Protein AF-A0A7S4D7V1-F1 (afdb_monomer)

Foldseek 3Di:
DDDPVPDDPPDDDPVQDFAPPPPGRDHFQWDAPPDAHGRHHPVPHDPRIAGRRADFAQPPPGRDHFQKDAPPDQHGRHHPVPDDPRIDRNDAAAAPPPPHRAHFQKDAPVCLPPPPDGGHHPVPHDPRIARSVADFAQDPPGRHGFFKDAPPDQDGHHDPVPHDPRIAGNDAQFAQPPPGRDHFFKDAPPDPDGRHHPVRHDPRIDGPPDFDFAQPPPGRDGFQKDAPPDQDRHHDPVRDDPRIAGNDQFAPPPPGRHQFQKDAPPDAGGNHHPVPHDPRIDGRPFDFAQPPPGRHGFQWDDAPDPDGHHDPVRDDPRIDGHDD

pLDDT: mean 85.27, std 8.78, range [48.22, 95.38]

Mean predicted aligned error: 16.39 Å

Structure (mmCIF, N/CA/C/O backbone):
data_AF-A0A7S4D7V1-F1
#
_entry.id   AF-A0A7S4D7V1-F1
#
loop_
_atom_site.group_PDB
_atom_site.id
_atom_site.type_symbol
_atom_site.label_atom_id
_atom_site.label_alt_id
_atom_site.label_comp_id
_atom_site.label_asym_id
_atom_site.label_entity_id
_atom_site.label_seq_id
_atom_site.pdbx_PDB_ins_code
_atom_site.Cartn_x
_atom_site.Cartn_y
_atom_site.Cartn_z
_atom_site.occupancy
_atom_site.B_iso_or_equiv
_atom_site.auth_seq_id
_atom_site.auth_comp_id
_atom_site.auth_asym_id
_atom_site.auth_atom_id
_atom_site.pdbx_PDB_model_num
ATOM 1 N N . MET A 1 1 ? -3.122 34.817 -33.380 1.00 52.78 1 MET A N 1
ATOM 2 C CA . MET A 1 1 ? -2.771 33.437 -32.963 1.00 52.78 1 MET A CA 1
ATOM 3 C C . MET A 1 1 ? -1.475 33.545 -32.165 1.00 52.78 1 MET A C 1
ATOM 5 O O . MET A 1 1 ? -0.498 34.003 -32.735 1.00 52.78 1 MET A O 1
ATOM 9 N N . TYR A 1 2 ? -1.482 33.249 -30.862 1.00 53.72 2 TYR A N 1
ATOM 10 C CA . TYR A 1 2 ? -0.347 33.510 -29.957 1.00 53.72 2 TYR A CA 1
ATOM 11 C C . TYR A 1 2 ? 0.374 32.203 -29.583 1.00 53.72 2 TYR A C 1
ATOM 13 O O . TYR A 1 2 ? -0.259 31.147 -29.520 1.00 53.72 2 TYR A O 1
ATOM 21 N N . CYS A 1 3 ? 1.695 32.244 -29.376 1.00 55.41 3 CYS A N 1
ATOM 22 C CA .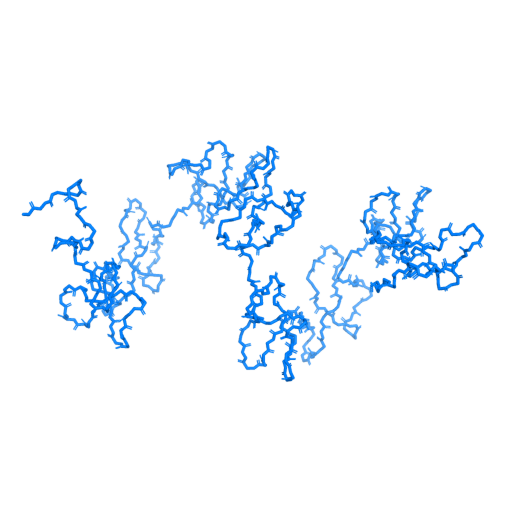 CYS A 1 3 ? 2.463 31.082 -28.914 1.00 55.41 3 CYS A CA 1
ATOM 23 C C . CYS A 1 3 ? 2.308 30.882 -27.393 1.00 55.41 3 CYS A C 1
ATOM 25 O O . CYS A 1 3 ? 1.811 31.763 -26.697 1.00 55.41 3 CYS A O 1
ATOM 27 N N . ALA A 1 4 ? 2.738 29.730 -26.864 1.00 58.81 4 ALA A N 1
ATOM 28 C CA . ALA A 1 4 ? 2.559 29.374 -25.448 1.00 58.81 4 ALA A CA 1
ATOM 29 C C . ALA A 1 4 ? 3.191 30.374 -24.455 1.00 58.81 4 ALA A C 1
ATOM 31 O O . ALA A 1 4 ? 2.727 30.472 -23.327 1.00 58.81 4 ALA A O 1
ATOM 32 N N . GLN A 1 5 ? 4.213 31.130 -24.874 1.00 62.22 5 GLN A N 1
ATOM 33 C CA . GLN A 1 5 ? 4.828 32.194 -24.068 1.00 62.22 5 GLN A CA 1
ATOM 34 C C . GLN A 1 5 ? 4.009 33.493 -24.021 1.00 62.22 5 GLN A C 1
ATOM 36 O O . GLN A 1 5 ? 4.213 34.297 -23.123 1.00 62.22 5 GLN A O 1
ATOM 41 N N . HIS A 1 6 ? 3.076 33.696 -24.953 1.00 69.81 6 HIS A N 1
ATOM 42 C CA . HIS A 1 6 ? 2.257 34.909 -25.059 1.00 69.81 6 HIS A CA 1
ATOM 43 C C . HIS A 1 6 ? 0.775 34.630 -24.739 1.00 69.81 6 HIS A C 1
ATOM 45 O O . HIS A 1 6 ? -0.118 35.308 -25.245 1.00 69.81 6 HIS A O 1
ATOM 51 N N . GLN A 1 7 ? 0.500 33.593 -23.941 1.00 55.78 7 GLN A N 1
ATOM 52 C CA . GLN A 1 7 ? -0.850 33.202 -23.532 1.00 55.78 7 GLN A CA 1
ATOM 53 C C . GLN A 1 7 ? -1.344 34.106 -22.388 1.00 55.78 7 GLN A C 1
ATOM 55 O O . GLN A 1 7 ? -0.750 34.115 -21.314 1.00 55.78 7 GLN A O 1
ATOM 60 N N . GLN A 1 8 ? -2.437 34.844 -22.608 1.00 68.12 8 GLN A N 1
ATOM 61 C CA . GLN A 1 8 ? -3.103 35.649 -21.572 1.00 68.12 8 GLN A CA 1
ATOM 62 C C . GLN A 1 8 ? -4.079 34.807 -20.732 1.00 68.12 8 GLN A C 1
ATOM 64 O O . GLN A 1 8 ? -4.515 33.728 -21.151 1.00 68.12 8 GLN A O 1
ATOM 69 N N . GLU A 1 9 ? -4.438 35.305 -19.546 1.00 52.38 9 GLU A N 1
ATOM 70 C CA . GLU A 1 9 ? -5.378 34.651 -18.630 1.00 52.38 9 GLU A CA 1
ATOM 71 C C . GLU A 1 9 ? -6.751 34.469 -19.309 1.00 52.38 9 GLU A C 1
ATOM 73 O O . GLU A 1 9 ? -7.320 35.404 -19.866 1.00 52.38 9 GLU A O 1
ATOM 78 N N . GLY A 1 10 ? -7.248 33.228 -19.355 1.00 60.81 10 GLY A N 1
ATOM 79 C CA . GLY A 1 10 ? -8.478 32.863 -20.074 1.00 60.81 10 GLY A CA 1
ATOM 80 C C . GLY A 1 10 ? -8.297 32.412 -21.533 1.00 60.81 10 GLY A C 1
ATOM 81 O O . GLY A 1 10 ? -9.230 31.852 -22.109 1.00 60.81 10 GLY A O 1
ATOM 82 N N . MET A 1 11 ? -7.110 32.555 -22.138 1.00 61.28 11 MET A N 1
ATOM 83 C CA . MET A 1 11 ? -6.854 32.020 -23.483 1.00 61.28 11 MET A CA 1
ATOM 84 C C . MET A 1 11 ? -6.691 30.493 -23.457 1.00 61.28 11 MET A C 1
ATOM 86 O O . MET A 1 11 ? -5.901 29.954 -22.683 1.00 61.28 11 MET A O 1
ATOM 90 N N . VAL A 1 12 ? -7.400 29.781 -24.340 1.00 57.12 12 VAL A N 1
ATOM 91 C CA . VAL A 1 12 ? -7.342 28.313 -24.468 1.00 57.12 12 VAL A CA 1
ATOM 92 C C . VAL A 1 12 ? -6.567 27.878 -25.710 1.00 57.12 12 VAL A C 1
ATOM 94 O O . VAL A 1 12 ? -6.645 28.487 -26.777 1.00 57.12 12 VAL A O 1
ATOM 97 N N . ASN A 1 13 ? -5.810 26.788 -25.589 1.00 59.12 13 ASN A N 1
ATOM 98 C CA . ASN A 1 13 ? -5.036 26.240 -26.698 1.00 59.12 13 ASN A CA 1
ATOM 99 C C . ASN A 1 13 ? -5.962 25.568 -27.728 1.00 59.12 13 ASN A C 1
ATOM 101 O O . ASN A 1 13 ? -6.281 24.391 -27.602 1.00 59.12 13 ASN A O 1
ATOM 105 N N 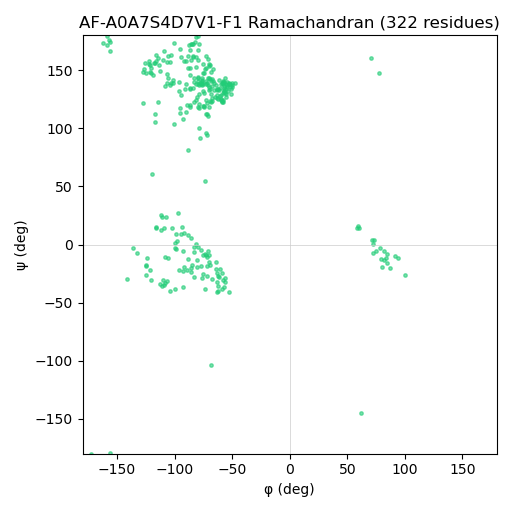. VAL A 1 14 ? -6.340 26.296 -28.782 1.00 56.81 14 VAL A N 1
ATOM 106 C CA . VAL A 1 14 ? -7.231 25.808 -29.856 1.00 56.81 14 VAL A CA 1
ATOM 107 C C . VAL A 1 14 ? -6.664 24.640 -30.680 1.00 56.81 14 VAL A C 1
ATOM 109 O O . VAL A 1 14 ? -7.414 23.967 -31.381 1.00 56.81 14 VAL A O 1
ATOM 112 N N . ARG A 1 15 ? -5.353 24.354 -30.596 1.00 62.59 15 ARG A N 1
ATOM 113 C CA . ARG A 1 15 ? -4.736 23.182 -31.250 1.00 62.59 15 ARG A CA 1
ATOM 114 C C . ARG A 1 15 ? -4.877 21.903 -30.419 1.00 62.59 15 ARG A C 1
ATOM 116 O O . ARG A 1 15 ? -4.899 20.812 -30.988 1.00 62.59 15 ARG A O 1
ATOM 123 N N . LYS A 1 16 ? -4.966 22.003 -29.087 1.00 67.75 16 LYS A N 1
ATOM 124 C CA . LYS A 1 16 ? -5.173 20.851 -28.196 1.00 67.75 16 LYS A CA 1
ATOM 125 C C . LYS A 1 16 ? -6.659 20.705 -27.882 1.00 67.75 16 LYS A C 1
ATOM 127 O O . LYS A 1 16 ? -7.237 21.522 -27.179 1.00 67.75 16 LYS A O 1
ATOM 132 N N . ARG A 1 17 ? -7.269 19.624 -28.371 1.00 74.00 17 ARG A N 1
ATOM 133 C CA . ARG A 1 17 ? -8.666 19.287 -28.056 1.00 74.00 17 ARG A CA 1
ATOM 134 C C . ARG A 1 17 ? -8.807 19.041 -26.552 1.00 74.00 17 ARG A C 1
ATOM 136 O O . ARG A 1 17 ? -8.007 18.307 -25.974 1.00 74.00 17 ARG A O 1
ATOM 143 N N . THR A 1 18 ? -9.826 19.624 -25.938 1.00 86.56 18 THR A N 1
ATOM 144 C CA . THR A 1 18 ? -10.175 19.436 -24.525 1.00 86.56 18 THR A CA 1
ATOM 145 C C . THR A 1 18 ? -11.477 18.652 -24.395 1.00 86.56 18 THR A C 1
ATOM 147 O O . THR A 1 18 ? -12.264 18.541 -25.336 1.00 86.56 18 THR A O 1
ATOM 150 N N . CYS A 1 19 ? -11.677 18.039 -23.231 1.00 89.81 19 CYS A N 1
ATOM 151 C CA . CYS A 1 19 ? -12.922 17.374 -22.873 1.00 89.81 19 CYS A CA 1
ATOM 152 C C . CYS A 1 19 ? -14.111 18.333 -23.006 1.00 89.81 19 CYS A C 1
ATOM 154 O O . CYS A 1 19 ? -14.066 19.447 -22.500 1.00 89.81 19 CYS A O 1
ATOM 156 N N . GLN A 1 20 ? -15.199 17.873 -23.630 1.00 89.94 20 GLN A N 1
ATOM 157 C CA . GLN A 1 20 ? -16.408 18.677 -23.854 1.00 89.94 20 GLN A CA 1
ATOM 158 C C . GLN A 1 20 ? -17.223 18.953 -22.582 1.00 89.94 20 GLN A C 1
ATOM 160 O O . GLN A 1 20 ? -18.196 19.698 -22.623 1.00 89.94 20 GLN A O 1
ATOM 165 N N . TYR A 1 21 ? -16.843 18.359 -21.449 1.00 88.75 21 TYR A N 1
ATOM 166 C CA . TYR A 1 21 ? -17.447 18.694 -20.163 1.00 88.75 21 TYR A CA 1
ATOM 167 C C . TYR A 1 21 ? -17.025 20.112 -19.729 1.00 88.75 21 TYR A C 1
ATOM 169 O O . TYR A 1 21 ? -15.824 20.403 -19.782 1.00 88.75 21 TYR A O 1
ATOM 177 N N . PRO A 1 22 ? -17.957 20.976 -19.277 1.00 87.12 22 PRO A N 1
ATOM 178 C CA . PRO A 1 22 ? -17.658 22.360 -18.909 1.00 87.12 22 PRO A CA 1
ATOM 179 C C . PRO A 1 22 ? -16.459 22.491 -17.961 1.00 87.12 22 PRO A C 1
ATOM 181 O O . PRO A 1 22 ? -16.317 21.725 -17.008 1.00 87.12 22 PRO A O 1
ATOM 184 N N . ALA A 1 23 ? -15.578 23.455 -18.251 1.00 85.50 23 ALA A N 1
ATOM 185 C CA . ALA A 1 23 ? -14.345 23.740 -17.505 1.00 85.50 23 ALA A CA 1
ATOM 186 C C . ALA A 1 23 ? -13.333 22.573 -17.394 1.00 85.50 23 ALA A C 1
ATOM 188 O O . ALA A 1 23 ? -12.384 22.637 -16.610 1.00 85.50 23 ALA A O 1
ATOM 189 N N . CYS A 1 24 ? -13.471 21.503 -18.186 1.00 86.81 24 CYS A N 1
ATOM 190 C CA . CYS A 1 24 ? -12.548 20.375 -18.138 1.00 86.81 24 CYS A CA 1
ATOM 191 C C . CYS A 1 24 ? -11.395 20.509 -19.147 1.00 86.81 24 CYS A C 1
ATOM 193 O O . CYS A 1 24 ? -11.558 20.272 -20.339 1.00 86.81 24 CYS A O 1
ATOM 195 N N . GLN A 1 25 ? -10.181 20.774 -18.659 1.00 87.44 25 GLN A N 1
ATOM 196 C CA . GLN A 1 25 ? -8.987 20.907 -19.514 1.00 87.44 25 GLN A CA 1
ATOM 197 C C . GLN A 1 25 ? -8.275 19.578 -19.839 1.00 87.44 25 GLN A C 1
ATOM 199 O O . GLN A 1 25 ? -7.203 19.567 -20.440 1.00 87.44 25 GLN A O 1
ATOM 204 N N . THR A 1 26 ? -8.840 18.435 -19.438 1.00 87.44 26 THR A N 1
ATOM 205 C CA . THR A 1 26 ? -8.225 17.124 -19.720 1.00 87.44 26 THR A CA 1
ATOM 206 C C . THR A 1 26 ? -8.393 16.717 -21.184 1.00 87.44 26 THR A C 1
ATOM 208 O O . THR A 1 26 ? -9.408 17.029 -21.805 1.00 87.44 26 THR A O 1
ATOM 211 N N . LEU A 1 27 ? -7.410 15.988 -21.726 1.00 88.50 27 LEU A N 1
ATOM 212 C CA . LEU A 1 27 ? -7.463 15.466 -23.092 1.00 88.50 27 LEU A CA 1
ATOM 213 C C . LEU A 1 27 ? -8.632 14.468 -23.235 1.00 88.50 27 LEU A C 1
ATOM 215 O O . LEU A 1 27 ? -8.725 13.529 -22.433 1.00 88.50 27 LEU A O 1
ATOM 219 N N . PRO A 1 28 ? -9.513 14.627 -24.236 1.00 90.19 28 PRO A N 1
ATOM 220 C CA . PRO A 1 28 ? -10.587 13.684 -24.474 1.00 90.19 28 PRO A CA 1
ATOM 221 C C . PRO A 1 28 ? -10.083 12.454 -25.230 1.00 90.19 28 PRO A C 1
ATOM 223 O O . PRO A 1 28 ? -9.495 12.559 -26.305 1.00 90.19 28 PRO A O 1
ATOM 226 N N . THR A 1 29 ? -10.363 11.275 -24.684 1.00 92.19 29 THR A N 1
ATOM 227 C CA . THR A 1 29 ? -10.002 9.980 -25.285 1.00 92.19 29 THR A CA 1
ATOM 228 C C . THR A 1 29 ? -11.204 9.062 -25.481 1.00 92.19 29 THR A C 1
ATOM 230 O O . THR A 1 29 ? -11.094 8.063 -26.184 1.00 92.19 29 THR A O 1
ATOM 233 N N . PHE A 1 30 ? -12.356 9.396 -24.895 1.00 91.62 30 PHE A N 1
ATOM 234 C CA . PHE A 1 30 ? -13.564 8.578 -24.920 1.00 91.62 30 PHE A CA 1
ATOM 235 C C . PHE A 1 30 ? -14.597 9.126 -25.897 1.00 91.62 30 PHE A C 1
ATOM 237 O O . PHE A 1 30 ? -14.840 10.337 -25.948 1.00 91.62 30 PHE A O 1
ATOM 244 N N . ASN A 1 31 ? -15.210 8.220 -26.654 1.00 92.88 31 ASN A N 1
ATOM 245 C CA . ASN A 1 31 ? -16.355 8.498 -27.511 1.00 92.88 31 ASN A CA 1
ATOM 246 C C . ASN A 1 31 ? -17.180 7.221 -27.764 1.00 92.88 31 ASN A C 1
ATOM 248 O O . ASN A 1 31 ? -16.785 6.140 -27.334 1.00 92.88 31 ASN A O 1
ATOM 252 N N . PHE A 1 32 ? -18.326 7.312 -28.435 1.00 89.56 32 PHE A N 1
ATOM 253 C CA . PHE A 1 32 ? -19.092 6.124 -28.822 1.00 89.56 32 PHE A CA 1
ATOM 254 C C . PHE A 1 32 ? -18.389 5.313 -29.919 1.00 89.56 32 PHE A C 1
ATOM 256 O O . PHE A 1 32 ? -17.578 5.831 -30.687 1.00 89.56 32 PHE A O 1
ATOM 263 N N . GLN A 1 33 ? -18.694 4.016 -29.984 1.00 84.31 33 GLN A N 1
ATOM 264 C CA . GLN A 1 33 ? -18.133 3.118 -30.991 1.00 84.31 33 GLN A CA 1
ATOM 265 C C . GLN A 1 33 ? -18.452 3.603 -32.413 1.00 84.31 33 GLN A C 1
ATOM 267 O O . GLN A 1 33 ? -19.555 4.066 -32.683 1.00 84.31 33 GLN A O 1
ATOM 272 N N . GLY A 1 34 ? -17.467 3.525 -33.312 1.00 80.19 34 GLY A N 1
ATOM 273 C CA . GLY A 1 34 ? -17.580 4.028 -34.687 1.00 80.19 34 GLY A CA 1
ATOM 274 C C . GLY A 1 34 ? -17.394 5.543 -34.823 1.00 80.19 34 GLY A C 1
ATOM 275 O O . GLY A 1 34 ? -17.174 6.027 -35.928 1.00 80.19 34 GLY A O 1
ATOM 276 N N . GLN A 1 35 ? -17.408 6.298 -33.721 1.00 82.06 35 GLN A N 1
ATOM 277 C CA . GLN A 1 35 ? -17.086 7.720 -33.754 1.00 82.06 35 GLN A CA 1
ATOM 278 C C . GLN A 1 35 ? -15.569 7.931 -33.705 1.00 82.06 35 GLN A C 1
ATOM 280 O O . GLN A 1 35 ? -14.854 7.191 -33.033 1.00 82.06 35 GLN A O 1
ATOM 285 N N . GLY A 1 36 ? -15.090 8.946 -34.431 1.00 80.19 36 GLY A N 1
ATOM 286 C CA . GLY A 1 36 ? -13.664 9.218 -34.620 1.00 80.19 36 GLY A CA 1
ATOM 287 C C . GLY A 1 36 ? -12.948 9.682 -33.348 1.00 80.19 36 GLY A C 1
ATOM 288 O O . GLY A 1 36 ? -12.594 8.894 -32.480 1.00 80.19 36 GLY A O 1
ATOM 289 N N . ALA A 1 37 ? -12.667 10.979 -33.239 1.00 85.00 37 ALA A N 1
ATOM 290 C CA . ALA A 1 37 ? -11.886 11.497 -32.117 1.00 85.00 37 ALA A CA 1
ATOM 291 C C . ALA A 1 37 ? -12.641 11.463 -30.777 1.00 85.00 37 ALA A C 1
ATOM 293 O O . ALA A 1 37 ? -13.869 11.562 -30.731 1.00 85.00 37 ALA A O 1
ATOM 294 N N . GLY A 1 38 ? -11.880 11.388 -29.680 1.00 89.12 38 GLY A N 1
ATOM 295 C CA . GLY A 1 38 ? -12.405 11.484 -28.320 1.00 89.12 38 GLY A CA 1
ATOM 296 C C . GLY A 1 38 ? -13.128 12.810 -28.076 1.00 89.12 38 GLY A C 1
ATOM 297 O O . GLY A 1 38 ? -12.642 13.869 -28.477 1.00 89.12 38 GLY A O 1
ATOM 298 N N . ARG A 1 39 ? -14.266 12.754 -27.375 1.00 91.38 39 ARG A N 1
ATOM 299 C CA . ARG A 1 39 ? -15.052 13.927 -26.942 1.00 91.38 39 ARG A CA 1
ATOM 300 C C . ARG A 1 39 ? -14.990 14.154 -25.433 1.00 91.38 39 ARG A C 1
ATOM 302 O O . ARG A 1 39 ? -15.013 15.296 -24.983 1.00 91.38 39 ARG A O 1
ATOM 309 N N . PHE A 1 40 ? -14.845 13.082 -24.655 1.00 91.44 40 PHE A N 1
ATOM 310 C CA . PHE A 1 40 ? -14.828 13.130 -23.193 1.00 91.44 40 PHE A CA 1
ATOM 311 C C . PHE A 1 40 ? -13.573 12.473 -22.614 1.00 91.44 40 PHE A C 1
ATOM 313 O O . PHE A 1 40 ? -12.932 11.634 -23.248 1.00 91.44 40 PHE A O 1
ATOM 320 N N . CYS A 1 41 ? -13.194 12.859 -21.399 1.00 92.38 41 CYS A N 1
ATOM 321 C CA . CYS A 1 41 ? -12.133 12.191 -20.649 1.00 92.38 41 CYS A CA 1
ATOM 322 C C . CYS A 1 41 ? -12.687 11.021 -19.822 1.00 92.38 41 CYS A C 1
ATOM 324 O O . CYS A 1 41 ? -13.897 10.868 -19.676 1.00 92.38 41 CYS A O 1
ATOM 326 N N . ALA A 1 42 ? -11.808 10.219 -19.216 1.00 90.75 42 ALA A N 1
ATOM 327 C CA . ALA A 1 42 ? -12.211 9.052 -18.424 1.00 90.75 42 ALA A CA 1
ATOM 328 C C . ALA A 1 42 ? -13.183 9.375 -17.272 1.00 90.75 42 ALA A C 1
ATOM 330 O O . ALA A 1 42 ? -14.017 8.538 -16.937 1.00 90.75 42 ALA A O 1
ATOM 331 N N . LYS A 1 43 ? -13.080 10.573 -16.673 1.00 92.31 43 LYS A N 1
ATOM 332 C CA . LYS A 1 43 ? -13.967 11.022 -15.585 1.00 92.31 43 LYS A CA 1
ATOM 333 C C . LYS A 1 43 ? -15.352 11.446 -16.072 1.00 92.31 43 LYS A C 1
ATOM 335 O O . LYS A 1 43 ? -16.306 11.334 -15.317 1.00 92.31 43 LYS A O 1
ATOM 340 N N . HIS A 1 44 ? -15.447 11.934 -17.306 1.00 93.88 44 HIS A N 1
ATOM 341 C CA . HIS A 1 44 ? -16.676 12.486 -17.882 1.00 93.88 44 HIS A CA 1
ATOM 342 C C . HIS A 1 44 ? -17.244 11.616 -19.007 1.00 93.88 44 HIS A C 1
ATOM 344 O O . HIS A 1 44 ? -18.102 12.067 -19.761 1.00 93.88 44 HIS A O 1
ATOM 350 N N . LYS A 1 45 ? -16.754 10.380 -19.160 1.00 91.19 45 LYS A N 1
ATOM 351 C CA . LYS A 1 45 ? -17.314 9.447 -20.134 1.00 91.19 45 LYS A CA 1
ATOM 352 C C . LYS A 1 45 ? -18.723 9.043 -19.698 1.00 91.19 45 LYS A C 1
ATOM 354 O O . LYS A 1 45 ? -18.964 8.786 -18.519 1.00 91.19 45 LYS A O 1
ATOM 359 N N . GLN A 1 46 ? -19.628 8.934 -20.657 1.00 91.25 46 GLN A N 1
ATOM 360 C CA . GLN A 1 46 ? -20.966 8.400 -20.426 1.00 91.25 46 GLN A CA 1
ATOM 361 C C . GLN A 1 46 ? -20.962 6.865 -20.532 1.00 91.25 46 GLN A C 1
ATOM 363 O O . GLN A 1 46 ? -20.050 6.290 -21.146 1.00 91.25 46 GLN A O 1
ATOM 368 N N . PRO A 1 47 ? -21.959 6.173 -19.949 1.00 90.38 47 PRO A N 1
ATOM 369 C CA . PRO A 1 47 ? -22.186 4.757 -20.223 1.00 90.38 47 PRO A CA 1
ATOM 370 C C . PRO A 1 47 ? -22.228 4.488 -21.735 1.00 90.38 47 PRO A C 1
ATOM 372 O O . PRO A 1 47 ? -22.787 5.270 -22.497 1.00 90.38 47 PRO A O 1
ATOM 375 N N . GLY A 1 48 ? -21.582 3.410 -22.182 1.00 87.12 48 GLY A N 1
ATOM 376 C CA . GLY A 1 48 ? -21.464 3.073 -23.608 1.00 87.12 48 GLY A CA 1
ATOM 377 C C . GLY A 1 48 ? -20.326 3.775 -24.364 1.00 87.12 48 GLY A C 1
ATOM 378 O O . GLY A 1 48 ? -19.983 3.346 -25.463 1.00 87.12 48 GLY A O 1
ATOM 379 N N . MET A 1 49 ? -19.673 4.793 -23.788 1.00 90.25 49 MET A N 1
ATOM 380 C CA . MET A 1 49 ? -18.475 5.380 -24.398 1.00 90.25 49 MET A CA 1
ATOM 381 C C . MET A 1 49 ? -17.234 4.506 -24.180 1.00 90.25 49 MET A C 1
ATOM 383 O O . MET A 1 49 ? -16.955 4.015 -23.078 1.00 90.25 49 MET A O 1
ATOM 387 N N . ILE A 1 50 ? -16.443 4.381 -25.239 1.00 87.62 50 ILE A N 1
ATOM 388 C CA . ILE A 1 50 ? -15.229 3.576 -25.330 1.00 87.62 50 ILE A CA 1
ATOM 389 C C . ILE A 1 50 ? -14.017 4.478 -25.551 1.00 87.62 50 ILE A C 1
ATOM 391 O O . ILE A 1 50 ? -14.142 5.600 -26.034 1.00 87.62 50 ILE A O 1
ATOM 395 N N . ASP A 1 51 ? -12.829 3.991 -25.207 1.00 88.75 51 ASP A N 1
ATOM 396 C CA . ASP A 1 51 ? -11.595 4.677 -25.583 1.00 88.75 51 ASP A CA 1
ATOM 397 C C . ASP A 1 51 ? -11.401 4.552 -27.104 1.00 88.75 51 ASP A C 1
ATOM 399 O O . ASP A 1 51 ? -11.343 3.443 -27.645 1.00 88.75 51 ASP A O 1
ATOM 403 N N . VAL A 1 52 ? -11.377 5.687 -27.799 1.00 88.38 52 VAL A N 1
ATOM 404 C CA . VAL A 1 52 ? -11.208 5.780 -29.260 1.00 88.38 52 VAL A CA 1
ATOM 405 C C . VAL A 1 52 ? -9.841 6.335 -29.652 1.00 88.38 52 VAL A C 1
ATOM 407 O O . VAL A 1 52 ? -9.472 6.273 -30.820 1.00 88.38 52 VAL A O 1
ATOM 410 N N . ALA A 1 53 ? -9.081 6.867 -28.691 1.00 85.75 53 ALA A N 1
ATOM 411 C CA . ALA A 1 53 ? -7.778 7.471 -28.946 1.00 85.75 53 ALA A CA 1
ATOM 412 C C . ALA A 1 53 ? -6.632 6.467 -28.779 1.00 85.75 53 ALA A C 1
ATOM 414 O O . ALA A 1 53 ? -5.641 6.523 -29.506 1.00 85.75 53 ALA A O 1
ATOM 415 N N . ASN A 1 54 ? -6.748 5.555 -27.813 1.00 85.81 54 ASN A N 1
ATOM 416 C CA . ASN A 1 54 ? -5.699 4.590 -27.520 1.00 85.81 54 ASN A CA 1
ATOM 417 C C . ASN A 1 54 ? -5.839 3.310 -28.353 1.00 85.81 54 ASN A C 1
ATOM 419 O O . ASN A 1 54 ? -6.938 2.890 -28.719 1.00 85.81 54 ASN A O 1
ATOM 423 N N . LYS A 1 55 ? -4.700 2.652 -28.614 1.00 86.69 55 LYS A N 1
ATOM 424 C CA . LYS A 1 55 ? -4.674 1.358 -29.306 1.00 86.69 55 LYS A CA 1
ATOM 425 C C . LYS A 1 55 ? -5.496 0.313 -28.553 1.00 86.69 55 LYS A C 1
ATOM 427 O O . LYS A 1 55 ? -5.443 0.227 -27.325 1.00 86.69 55 LYS A O 1
ATOM 432 N N . LYS A 1 56 ? -6.198 -0.509 -29.326 1.00 90.56 56 LYS A N 1
ATOM 433 C CA . LYS A 1 56 ? -7.016 -1.623 -28.848 1.00 90.56 56 LYS A CA 1
ATOM 434 C C . LYS A 1 56 ? -6.303 -2.940 -29.110 1.00 90.56 56 LYS A C 1
ATOM 436 O O . LYS A 1 56 ? -5.413 -3.016 -29.953 1.00 90.56 56 LYS A O 1
ATOM 441 N N . CYS A 1 57 ? -6.679 -3.950 -28.341 1.00 93.31 57 CYS A N 1
ATOM 442 C CA . CYS A 1 57 ? -6.278 -5.327 -28.567 1.00 93.31 57 CYS A CA 1
ATOM 443 C C . CYS A 1 57 ? -6.656 -5.764 -29.989 1.00 93.31 57 CYS A C 1
ATOM 445 O O . CYS A 1 57 ? -7.761 -5.486 -30.438 1.00 93.31 57 CYS A O 1
ATOM 447 N N . GLU A 1 58 ? -5.761 -6.490 -30.657 1.00 95.19 58 GLU A N 1
ATOM 448 C CA . GLU A 1 58 ? -5.967 -6.980 -32.030 1.00 95.19 58 GLU A CA 1
ATOM 449 C C . GLU A 1 58 ? -6.986 -8.131 -32.124 1.00 95.19 58 GLU A C 1
ATOM 451 O O . GLU A 1 58 ? -7.414 -8.493 -33.214 1.00 95.19 58 GLU A O 1
ATOM 456 N N . ALA A 1 59 ? -7.421 -8.689 -30.989 1.00 92.25 59 ALA A N 1
ATOM 457 C CA . ALA A 1 59 ? -8.480 -9.689 -30.967 1.00 92.25 59 ALA A CA 1
ATOM 458 C C . ALA A 1 59 ? -9.819 -9.067 -31.417 1.00 92.25 59 ALA A C 1
ATOM 460 O O . ALA A 1 59 ? -10.190 -8.005 -30.893 1.00 92.25 59 ALA A O 1
ATOM 461 N N . PRO A 1 60 ? -10.572 -9.723 -32.322 1.00 90.75 60 PRO A N 1
ATOM 462 C CA . PRO A 1 60 ? -11.836 -9.206 -32.836 1.00 90.75 60 PRO A CA 1
ATOM 463 C C . PRO A 1 60 ? -12.796 -8.771 -31.721 1.00 90.75 60 PRO A C 1
ATOM 465 O O . PRO A 1 60 ? -13.026 -9.495 -30.754 1.00 90.75 60 PRO A O 1
ATOM 468 N N . GLY A 1 61 ? -13.330 -7.551 -31.831 1.00 87.25 61 GLY A N 1
ATOM 469 C CA . GLY A 1 61 ? -14.282 -6.987 -30.865 1.00 87.25 61 GLY A CA 1
ATOM 470 C C . GLY A 1 61 ? -13.695 -6.588 -29.502 1.00 87.25 61 GLY A C 1
ATOM 471 O O . GLY A 1 61 ? -14.424 -6.088 -28.644 1.00 87.25 61 GLY A O 1
ATOM 472 N N . CYS A 1 62 ? -12.391 -6.754 -29.262 1.00 90.00 62 CYS A N 1
ATOM 473 C CA . CYS A 1 62 ? -11.800 -6.427 -27.969 1.00 90.00 62 CYS A CA 1
ATOM 474 C C . CYS A 1 62 ? -11.462 -4.935 -27.830 1.00 90.00 62 CYS A C 1
ATOM 476 O O . CYS A 1 62 ? -10.649 -4.380 -28.562 1.00 90.00 62 CYS A O 1
ATOM 478 N N . LEU A 1 63 ? -12.019 -4.290 -26.803 1.00 86.62 63 LEU A N 1
ATOM 479 C CA . LEU A 1 63 ? -11.793 -2.866 -26.514 1.00 86.62 63 LEU A CA 1
ATOM 480 C C . LEU A 1 63 ? -10.731 -2.606 -25.435 1.00 86.62 63 LEU A C 1
ATOM 482 O O . LEU A 1 63 ? -10.510 -1.462 -25.039 1.00 86.62 63 LEU A O 1
ATOM 486 N N . LYS A 1 64 ? -10.088 -3.659 -24.918 1.00 87.56 64 LYS A N 1
ATOM 487 C CA . LYS A 1 64 ? -9.049 -3.532 -23.889 1.00 87.56 64 LYS A CA 1
ATOM 488 C C . LYS A 1 64 ? -7.747 -3.028 -24.507 1.00 87.56 64 LYS A C 1
ATOM 490 O O . LYS A 1 64 ? -7.417 -3.386 -25.636 1.00 87.56 64 LYS A O 1
ATOM 495 N N . GLN A 1 65 ? -6.978 -2.257 -23.740 1.00 89.44 65 GLN A N 1
ATOM 496 C CA . GLN A 1 65 ? -5.632 -1.867 -24.154 1.00 89.44 65 GLN A CA 1
ATOM 497 C C . GLN A 1 65 ? -4.703 -3.091 -24.233 1.00 89.44 65 GLN A C 1
ATOM 499 O O . GLN A 1 65 ? -4.766 -3.969 -23.361 1.00 89.44 65 GLN A O 1
ATOM 504 N N . PRO A 1 66 ? -3.843 -3.161 -25.261 1.00 92.62 66 PRO A N 1
ATOM 505 C CA . PRO A 1 66 ? -2.900 -4.250 -25.409 1.00 92.62 66 PRO A CA 1
ATOM 506 C C . PRO A 1 66 ? -1.595 -3.989 -24.649 1.00 92.62 66 PRO A C 1
ATOM 508 O O . PRO A 1 66 ? -0.981 -2.926 -24.759 1.00 92.62 66 PRO A O 1
ATOM 511 N N . PHE A 1 67 ? -1.144 -5.007 -23.921 1.00 92.69 67 PHE A N 1
ATOM 512 C CA . PHE A 1 67 ? 0.114 -5.000 -23.163 1.00 92.69 67 PHE A CA 1
ATOM 513 C C . PHE A 1 67 ? 1.032 -6.166 -23.550 1.00 92.69 67 PHE A C 1
ATOM 515 O O . PHE A 1 67 ? 2.228 -6.106 -23.286 1.00 92.69 67 PHE A O 1
ATOM 522 N N . PHE A 1 68 ? 0.488 -7.202 -24.195 1.00 91.81 68 PHE A N 1
ATOM 523 C CA . PHE A 1 68 ? 1.189 -8.440 -24.512 1.00 91.81 68 PHE A CA 1
ATOM 524 C C . PHE A 1 68 ? 1.600 -8.500 -25.983 1.00 91.81 68 PHE A C 1
ATOM 526 O O . PHE A 1 68 ? 0.832 -8.103 -26.864 1.00 91.81 68 PHE A O 1
ATOM 533 N N . ASN A 1 69 ? 2.812 -8.987 -26.230 1.00 93.88 69 ASN A N 1
ATOM 534 C CA . ASN A 1 69 ? 3.349 -9.338 -27.543 1.00 93.88 69 ASN A CA 1
ATOM 535 C C . ASN A 1 69 ? 4.480 -10.375 -27.366 1.00 93.88 69 ASN A C 1
ATOM 537 O O . ASN A 1 69 ? 4.747 -10.792 -26.242 1.00 93.88 69 ASN A O 1
ATOM 541 N N . TYR A 1 70 ? 5.125 -10.826 -28.436 1.00 90.06 70 TYR A N 1
ATOM 542 C CA . TYR A 1 70 ? 6.279 -11.722 -28.352 1.00 90.06 70 TYR A CA 1
ATOM 543 C C . TYR A 1 70 ? 7.540 -11.009 -27.843 1.00 90.06 70 TYR A C 1
ATOM 545 O O . TYR A 1 70 ? 7.616 -9.781 -27.811 1.00 90.06 70 TYR A O 1
ATOM 553 N N . GLU A 1 71 ? 8.514 -11.788 -27.382 1.00 82.88 71 GLU A N 1
ATOM 554 C CA . GLU A 1 71 ? 9.789 -11.265 -26.889 1.00 82.88 71 GLU A CA 1
ATOM 555 C C . GLU A 1 71 ? 10.546 -10.504 -27.994 1.00 82.88 71 GLU A C 1
ATOM 557 O O . GLU A 1 71 ? 10.487 -10.873 -29.163 1.00 82.88 71 GLU A O 1
ATOM 562 N N . GLY A 1 72 ? 11.201 -9.393 -27.638 1.00 80.69 72 GLY A N 1
ATOM 563 C CA . GLY A 1 72 ? 11.845 -8.470 -28.588 1.00 80.69 72 GLY A CA 1
ATOM 564 C C . GLY A 1 72 ? 10.925 -7.376 -29.150 1.00 80.69 72 GLY A C 1
ATOM 565 O O . GLY A 1 72 ? 11.397 -6.316 -29.557 1.00 80.69 72 GLY A O 1
ATOM 566 N N . GLU A 1 73 ? 9.606 -7.560 -29.094 1.00 89.19 73 GLU A N 1
ATOM 567 C CA . GLU A 1 73 ? 8.648 -6.544 -29.525 1.00 89.19 73 GLU A CA 1
ATOM 568 C C . GLU A 1 73 ? 8.433 -5.460 -28.458 1.00 89.19 73 GLU A C 1
ATOM 570 O O . GLU A 1 73 ? 8.363 -5.732 -27.263 1.00 89.19 73 GLU A O 1
ATOM 575 N N . THR A 1 74 ? 8.246 -4.204 -28.876 1.00 84.06 74 THR A N 1
ATOM 576 C CA . THR A 1 74 ? 8.081 -3.057 -27.948 1.00 84.06 74 THR A CA 1
ATOM 577 C C . THR A 1 74 ? 6.643 -2.533 -27.856 1.00 84.06 74 THR A C 1
ATOM 579 O O . THR A 1 74 ? 6.295 -1.711 -26.996 1.00 84.06 74 THR A O 1
ATOM 582 N N . LYS A 1 75 ? 5.765 -2.983 -28.759 1.00 89.50 75 LYS A N 1
ATOM 583 C CA . LYS A 1 75 ? 4.365 -2.548 -28.849 1.00 89.50 75 LYS A CA 1
ATOM 584 C C . LYS A 1 75 ? 3.455 -3.724 -28.515 1.00 89.50 75 LYS A C 1
ATOM 586 O O . LYS A 1 75 ? 3.516 -4.748 -29.180 1.00 89.50 75 LYS A O 1
ATOM 591 N N . GLY A 1 76 ? 2.600 -3.569 -27.504 1.00 92.44 76 GLY A N 1
ATOM 592 C CA . GLY A 1 76 ? 1.584 -4.569 -27.179 1.00 92.44 76 GLY A CA 1
ATOM 593 C C . GLY A 1 76 ? 0.574 -4.713 -28.319 1.00 92.44 76 GLY A C 1
ATOM 594 O O . GLY A 1 76 ? 0.115 -3.699 -28.850 1.00 92.44 76 GLY A O 1
ATOM 595 N N . LYS A 1 77 ? 0.212 -5.957 -28.644 1.00 95.00 77 LYS A N 1
ATOM 596 C CA . LYS A 1 77 ? -0.824 -6.320 -29.627 1.00 95.00 77 LYS A CA 1
ATOM 597 C C . LYS A 1 77 ? -2.073 -6.906 -28.969 1.00 95.00 77 LYS A C 1
ATOM 599 O O . LYS A 1 77 ? -3.193 -6.603 -29.370 1.00 95.00 77 LYS A O 1
ATOM 604 N N . PHE A 1 78 ? -1.899 -7.654 -27.878 1.00 95.38 78 PHE A N 1
ATOM 605 C CA . PHE A 1 78 ? -2.990 -8.345 -27.190 1.00 95.38 78 PHE A CA 1
ATOM 606 C C . PHE A 1 78 ? -3.154 -7.902 -25.733 1.00 95.38 78 PHE A C 1
ATOM 608 O O . PHE A 1 78 ? -2.214 -7.450 -25.074 1.00 95.38 78 PHE A O 1
ATOM 615 N N . CYS A 1 79 ? -4.376 -7.997 -25.209 1.00 92.94 79 CYS A N 1
ATOM 616 C CA . CYS A 1 79 ? -4.643 -7.785 -23.786 1.00 92.94 79 CYS A CA 1
ATOM 617 C C . CYS A 1 79 ? -4.374 -9.067 -22.980 1.00 92.94 79 CYS A C 1
ATOM 619 O O . CYS A 1 79 ? -4.160 -10.135 -23.545 1.00 92.94 79 CYS A O 1
ATOM 621 N N . SER A 1 80 ? -4.433 -8.987 -21.648 1.00 89.88 80 SER A N 1
ATOM 622 C CA . SER A 1 80 ? -4.168 -10.130 -20.758 1.00 89.88 80 SER A CA 1
ATOM 623 C C . SER A 1 80 ? -5.044 -11.357 -21.014 1.00 89.88 80 SER A C 1
ATOM 625 O O . SER A 1 80 ? -4.605 -12.465 -20.731 1.00 89.88 80 SER A O 1
ATOM 627 N N . ASN A 1 81 ? -6.264 -11.158 -21.524 1.00 92.75 81 ASN A N 1
ATOM 628 C CA . ASN A 1 81 ? -7.220 -12.234 -21.796 1.00 92.75 81 ASN A CA 1
ATOM 629 C C . ASN A 1 81 ? -7.014 -12.878 -23.171 1.00 92.75 81 ASN A C 1
ATOM 631 O O . ASN A 1 81 ? -7.500 -13.976 -23.392 1.00 92.75 81 ASN A O 1
ATOM 635 N N . HIS A 1 82 ? -6.338 -12.185 -24.089 1.00 94.00 82 HIS A N 1
ATOM 636 C CA . HIS A 1 82 ? -6.131 -12.633 -25.469 1.00 94.00 82 HIS A CA 1
ATOM 637 C C . HIS A 1 82 ? -4.655 -12.875 -25.778 1.00 94.00 82 HIS A C 1
ATOM 639 O O . HIS A 1 82 ? -4.273 -12.965 -26.940 1.00 94.00 82 HIS A O 1
ATOM 645 N N . ARG A 1 83 ? -3.805 -12.939 -24.748 1.00 90.06 83 ARG A N 1
ATOM 646 C CA . ARG A 1 83 ? -2.432 -13.400 -24.926 1.00 90.06 83 ARG A CA 1
ATOM 647 C C . ARG A 1 83 ? -2.459 -14.908 -25.170 1.00 90.06 83 ARG A C 1
ATOM 649 O O . ARG A 1 83 ? -3.188 -15.620 -24.480 1.00 90.06 83 ARG A O 1
ATOM 656 N N . VAL A 1 84 ? -1.634 -15.377 -26.091 1.00 89.44 84 VAL A N 1
ATOM 657 C CA . VAL A 1 84 ? -1.388 -16.809 -26.302 1.00 89.44 84 VAL A CA 1
ATOM 658 C C . VAL A 1 84 ? -0.070 -17.224 -25.648 1.00 89.44 84 VAL A C 1
ATOM 660 O O . VAL A 1 84 ? 0.665 -16.385 -25.114 1.00 89.44 84 VAL A O 1
ATOM 663 N N . GLU A 1 85 ? 0.211 -18.524 -25.638 1.00 88.31 85 GLU A N 1
ATOM 664 C CA . GLU A 1 85 ? 1.481 -19.050 -25.145 1.00 88.31 85 GLU A CA 1
ATOM 665 C C . GLU A 1 85 ? 2.673 -18.412 -25.884 1.00 88.31 85 GLU A C 1
ATOM 667 O O . GLU A 1 85 ? 2.587 -18.048 -27.056 1.00 88.31 85 GLU A O 1
ATOM 672 N N . GLY A 1 86 ? 3.767 -18.177 -25.157 1.00 84.06 86 GLY A N 1
ATOM 673 C CA . GLY A 1 86 ? 4.939 -17.456 -25.665 1.00 84.06 86 GLY A CA 1
ATOM 674 C C . GLY A 1 86 ? 4.833 -15.924 -25.639 1.00 84.06 86 GLY A C 1
ATOM 675 O O . GLY A 1 86 ? 5.856 -15.250 -25.731 1.00 84.06 86 GLY A O 1
ATOM 676 N N . MET A 1 87 ? 3.646 -15.335 -25.439 1.00 88.81 87 MET A N 1
ATOM 677 C CA . MET A 1 87 ? 3.530 -13.876 -25.322 1.00 88.81 87 MET A CA 1
ATOM 678 C C . MET A 1 87 ? 3.932 -13.357 -23.936 1.00 88.81 87 MET A C 1
ATOM 680 O O . MET A 1 87 ? 3.522 -13.861 -22.884 1.00 88.81 87 MET A O 1
ATOM 684 N N . VAL A 1 88 ? 4.680 -12.259 -23.938 1.00 84.00 88 VAL A N 1
ATOM 685 C CA . VAL A 1 88 ? 5.146 -11.524 -22.766 1.00 84.00 88 VAL A CA 1
ATOM 686 C C . VAL A 1 88 ? 4.509 -10.137 -22.698 1.00 84.00 88 VAL A C 1
ATOM 688 O O . VAL A 1 88 ? 4.076 -9.559 -23.684 1.00 84.00 88 VAL A O 1
ATOM 691 N N . ASP A 1 89 ? 4.420 -9.600 -21.488 1.00 85.94 89 ASP A N 1
ATOM 692 C CA . ASP A 1 89 ? 4.071 -8.200 -21.254 1.00 85.94 89 ASP A CA 1
ATOM 693 C C . ASP A 1 89 ? 5.267 -7.337 -21.666 1.00 85.94 89 ASP A C 1
ATOM 695 O O . ASP A 1 89 ? 6.320 -7.427 -21.029 1.00 85.94 89 ASP A O 1
ATOM 699 N N . VAL A 1 90 ? 5.090 -6.556 -22.734 1.00 86.31 90 VAL A N 1
ATOM 700 C CA . VAL A 1 90 ? 6.120 -5.711 -23.365 1.00 86.31 90 VAL A CA 1
ATOM 701 C C . VAL A 1 90 ? 6.015 -4.242 -22.953 1.00 86.31 90 VAL A C 1
ATOM 703 O O . VAL A 1 90 ? 6.807 -3.403 -23.378 1.00 86.31 90 VAL A O 1
ATOM 706 N N . LYS A 1 91 ? 5.006 -3.895 -22.147 1.00 82.62 91 LYS A N 1
ATOM 707 C CA . LYS A 1 91 ? 4.754 -2.523 -21.691 1.00 82.62 91 LYS A CA 1
ATOM 708 C C . LYS A 1 91 ? 5.190 -2.313 -20.251 1.00 82.62 91 LYS A C 1
ATOM 710 O O . LYS A 1 91 ? 5.729 -1.255 -19.926 1.00 82.62 91 LYS A O 1
ATOM 715 N N . ASN A 1 92 ? 4.948 -3.294 -19.390 1.00 81.50 92 ASN A N 1
ATOM 716 C CA . ASN A 1 92 ? 5.352 -3.225 -17.996 1.00 81.50 92 ASN A CA 1
ATOM 717 C C . ASN A 1 92 ? 6.790 -3.716 -17.834 1.00 81.50 92 ASN A C 1
ATOM 719 O O . ASN A 1 92 ? 7.176 -4.761 -18.356 1.00 81.50 92 ASN A O 1
ATOM 723 N N . LYS A 1 93 ? 7.587 -2.967 -17.062 1.00 77.19 93 LYS A N 1
ATOM 724 C CA . LYS A 1 93 ? 8.962 -3.362 -16.739 1.00 77.19 93 LYS A CA 1
ATOM 725 C C . LYS A 1 93 ? 8.965 -4.708 -16.013 1.00 77.19 93 LYS A C 1
ATOM 727 O O . LYS A 1 93 ? 8.166 -4.923 -15.100 1.00 77.19 93 LYS A O 1
ATOM 732 N N . ARG A 1 94 ? 9.915 -5.569 -16.375 1.00 82.50 94 ARG A N 1
ATOM 733 C CA . ARG A 1 94 ? 10.181 -6.862 -15.730 1.00 82.50 94 ARG A CA 1
ATOM 734 C C . ARG A 1 94 ? 11.488 -6.825 -14.948 1.00 82.50 94 ARG A C 1
ATOM 736 O O . ARG A 1 94 ? 12.262 -5.876 -15.063 1.00 82.50 94 ARG A O 1
ATOM 743 N N . CYS A 1 95 ? 11.688 -7.836 -14.109 1.00 87.31 95 CYS A N 1
ATOM 744 C CA . CYS A 1 95 ? 12.953 -8.054 -13.420 1.00 87.31 95 CYS A CA 1
ATOM 745 C C . CYS A 1 95 ? 14.112 -8.118 -14.419 1.00 87.31 95 CYS A C 1
ATOM 747 O O . CYS A 1 95 ? 14.004 -8.785 -15.440 1.00 87.31 95 CYS A O 1
ATOM 749 N N . ALA A 1 96 ? 15.213 -7.442 -14.091 1.00 89.12 96 ALA A N 1
ATOM 750 C CA . ALA A 1 96 ? 16.423 -7.397 -14.909 1.00 89.12 96 ALA A CA 1
ATOM 751 C C . ALA A 1 96 ? 17.098 -8.767 -15.090 1.00 89.12 96 ALA A C 1
ATOM 753 O O . ALA A 1 96 ? 17.814 -8.981 -16.060 1.00 89.12 96 ALA A O 1
ATOM 754 N N . VAL A 1 97 ? 16.877 -9.694 -14.153 1.00 85.00 97 VAL A N 1
ATOM 755 C CA . VAL A 1 97 ? 17.371 -11.072 -14.261 1.00 85.00 97 VAL A CA 1
ATOM 756 C C . VAL A 1 97 ? 16.642 -11.793 -15.395 1.00 85.00 97 VAL A C 1
ATOM 758 O O . VAL A 1 97 ? 15.413 -11.895 -15.371 1.00 85.00 97 VAL A O 1
ATOM 761 N N . HIS A 1 98 ? 17.411 -12.309 -16.355 1.00 82.44 98 HIS A N 1
ATOM 762 C CA . HIS A 1 98 ? 16.908 -13.007 -17.536 1.00 82.44 98 HIS A CA 1
ATOM 763 C C . HIS A 1 98 ? 15.926 -14.132 -17.164 1.00 82.44 98 HIS A C 1
ATOM 765 O O . HIS A 1 98 ? 16.142 -14.879 -16.211 1.00 82.44 98 HIS A O 1
ATOM 771 N N . GLY A 1 99 ? 14.806 -14.219 -17.886 1.00 79.50 99 GLY A N 1
ATOM 772 C CA . GLY A 1 99 ? 13.740 -15.196 -17.630 1.00 79.50 99 GLY A CA 1
ATOM 773 C C . GLY A 1 99 ? 12.883 -14.941 -16.378 1.00 79.50 99 GLY A C 1
ATOM 774 O O . GLY A 1 99 ? 11.859 -15.602 -16.186 1.00 79.50 99 GLY A O 1
ATOM 775 N N . CYS A 1 100 ? 13.219 -13.963 -15.527 1.00 81.44 100 CYS A N 1
ATOM 776 C CA . CYS A 1 100 ? 12.445 -13.685 -14.322 1.00 81.44 100 CYS A CA 1
ATOM 777 C C . CYS A 1 100 ? 11.172 -12.879 -14.624 1.00 81.44 100 CYS A C 1
ATOM 779 O O . CYS A 1 100 ? 11.208 -11.728 -15.057 1.00 81.44 100 CYS A O 1
ATOM 781 N N . LYS A 1 101 ? 10.012 -13.450 -14.280 1.00 80.12 101 LYS A N 1
ATOM 782 C CA . LYS A 1 101 ? 8.688 -12.811 -14.436 1.00 80.12 101 LYS A CA 1
ATOM 783 C C . LYS A 1 101 ? 8.269 -11.957 -13.224 1.00 80.12 101 LYS A C 1
ATOM 785 O O . LYS A 1 101 ? 7.121 -11.530 -13.136 1.00 80.12 101 LYS A O 1
ATOM 790 N N . GLY A 1 102 ? 9.175 -11.738 -12.268 1.00 80.88 102 GLY A N 1
ATOM 791 C CA . GLY A 1 102 ? 8.906 -10.990 -11.040 1.00 80.88 102 GLY A CA 1
ATOM 792 C C . GLY A 1 102 ? 8.793 -9.479 -11.260 1.00 80.88 102 GLY A C 1
ATOM 793 O O . GLY A 1 102 ? 9.440 -8.911 -12.140 1.00 80.88 102 GLY A O 1
ATOM 794 N N . TRP A 1 103 ? 8.004 -8.814 -10.413 1.00 84.00 103 TRP A N 1
ATOM 795 C CA . TRP A 1 103 ? 7.809 -7.365 -10.474 1.00 84.00 103 TRP A CA 1
ATOM 796 C C . TRP A 1 103 ? 9.050 -6.601 -9.993 1.00 84.00 103 TRP A C 1
ATOM 798 O O . TRP A 1 103 ? 9.488 -6.812 -8.855 1.00 84.00 103 TRP A O 1
ATOM 808 N N . PRO A 1 104 ? 9.611 -5.695 -10.810 1.00 88.00 104 PRO A N 1
ATOM 809 C CA . PRO A 1 104 ? 10.914 -5.105 -10.547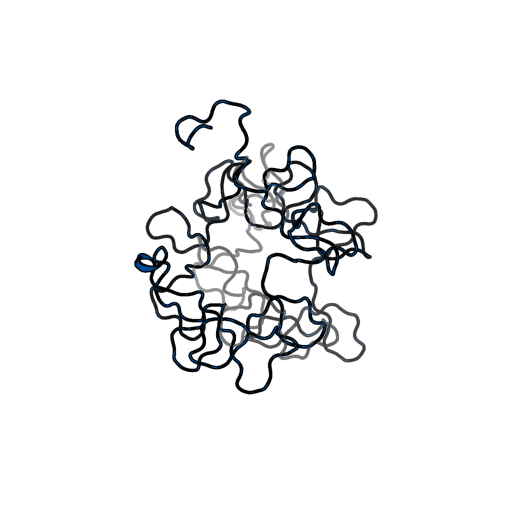 1.00 88.00 104 PRO A CA 1
ATOM 810 C C . PRO A 1 104 ? 10.818 -3.841 -9.684 1.00 88.00 104 PRO A C 1
ATOM 812 O O . PRO A 1 104 ? 10.813 -2.705 -10.167 1.00 88.00 104 PRO A O 1
ATOM 815 N N . HIS A 1 105 ? 10.708 -4.043 -8.375 1.00 89.06 105 HIS A N 1
ATOM 816 C CA . HIS A 1 105 ? 10.559 -2.955 -7.409 1.00 89.06 105 HIS A CA 1
ATOM 817 C C . HIS A 1 105 ? 11.877 -2.445 -6.830 1.00 89.06 105 HIS A C 1
ATOM 819 O O . HIS A 1 105 ? 11.890 -1.345 -6.276 1.00 89.06 105 HIS A O 1
ATOM 825 N N . TRP A 1 106 ? 12.946 -3.237 -6.913 1.00 89.69 106 TRP A N 1
ATOM 826 C CA . TRP A 1 106 ? 14.162 -3.029 -6.137 1.00 89.69 106 TRP A CA 1
ATOM 827 C C . TRP A 1 106 ? 15.310 -2.542 -7.009 1.00 89.69 106 TRP A C 1
ATOM 829 O O . TRP A 1 106 ? 15.499 -3.041 -8.118 1.00 89.69 106 TRP A O 1
ATOM 839 N N . ASN A 1 107 ? 16.047 -1.557 -6.507 1.00 91.06 107 ASN A N 1
ATOM 840 C CA . ASN A 1 107 ? 17.291 -1.072 -7.096 1.00 91.06 107 ASN A CA 1
ATOM 841 C C . ASN A 1 107 ? 18.115 -0.339 -6.029 1.00 91.06 107 ASN A C 1
ATOM 843 O O . ASN A 1 107 ? 17.619 -0.088 -4.927 1.00 91.06 107 ASN A O 1
ATOM 847 N N . TYR A 1 108 ? 19.349 0.023 -6.351 1.00 86.88 108 TYR A N 1
ATOM 848 C CA . TYR A 1 108 ? 20.172 0.852 -5.483 1.00 86.88 108 TYR A CA 1
ATOM 849 C C . TYR A 1 108 ? 19.648 2.302 -5.404 1.00 86.88 108 TYR A C 1
ATOM 851 O O . TYR A 1 108 ? 19.171 2.829 -6.418 1.00 86.88 108 TYR A O 1
ATOM 859 N N . PRO A 1 109 ? 19.719 2.962 -4.228 1.00 82.31 109 PRO A N 1
ATOM 860 C CA . PRO A 1 109 ? 19.161 4.300 -4.010 1.00 82.31 109 PRO A CA 1
ATOM 861 C C . PRO A 1 109 ? 19.619 5.358 -5.020 1.00 82.31 109 PRO A C 1
ATOM 863 O O . PRO A 1 109 ? 18.796 6.129 -5.515 1.00 82.31 109 PRO A O 1
ATOM 866 N N . GLN A 1 110 ? 20.902 5.355 -5.390 1.00 82.00 110 GLN A N 1
ATOM 867 C CA . GLN A 1 110 ? 21.490 6.298 -6.346 1.00 82.00 110 GLN A CA 1
ATOM 868 C C . GLN A 1 110 ? 20.918 6.166 -7.767 1.00 82.00 110 GLN A C 1
ATOM 870 O O . GLN A 1 110 ? 20.946 7.123 -8.533 1.00 82.00 110 GLN A O 1
ATOM 875 N N . LEU A 1 111 ? 20.330 5.013 -8.103 1.00 83.62 111 LEU A N 1
ATOM 876 C CA . LEU A 1 111 ? 19.699 4.744 -9.399 1.00 83.62 111 LEU A CA 1
ATOM 877 C C . LEU A 1 111 ? 18.168 4.901 -9.359 1.00 83.62 111 LEU A C 1
ATOM 879 O O . LEU A 1 111 ? 17.488 4.668 -10.357 1.00 83.62 111 LEU A O 1
ATOM 883 N N . ALA A 1 112 ? 17.581 5.283 -8.217 1.00 72.88 112 ALA A N 1
ATOM 884 C CA . ALA A 1 112 ? 16.126 5.321 -8.043 1.00 72.88 112 ALA A CA 1
ATOM 885 C C . ALA A 1 112 ? 15.417 6.324 -8.970 1.00 72.88 112 ALA A C 1
ATOM 887 O O . ALA A 1 112 ? 14.276 6.087 -9.377 1.00 72.88 112 ALA A O 1
ATOM 888 N N . LYS A 1 113 ? 16.088 7.439 -9.293 1.00 70.25 113 LYS A N 1
ATOM 889 C CA . LYS A 1 113 ? 15.552 8.524 -10.132 1.00 70.25 113 LYS A CA 1
ATOM 890 C C . LYS A 1 113 ? 15.807 8.325 -11.627 1.00 70.25 113 LYS A C 1
ATOM 892 O O . LYS A 1 113 ? 15.190 9.021 -12.427 1.00 70.25 113 LYS A O 1
ATOM 897 N N . ASP A 1 114 ? 16.663 7.378 -12.003 1.00 76.94 114 ASP A N 1
ATOM 898 C CA . ASP A 1 114 ? 16.961 7.089 -13.401 1.00 76.94 114 ASP A CA 1
ATOM 899 C C . ASP A 1 114 ? 15.828 6.239 -14.022 1.00 76.94 114 ASP A C 1
ATOM 901 O O . ASP A 1 114 ? 15.556 5.114 -13.577 1.00 76.94 114 ASP A O 1
ATOM 905 N N . PRO A 1 115 ? 15.113 6.756 -15.042 1.00 70.75 115 PRO A N 1
ATOM 906 C CA . PRO A 1 115 ? 14.044 6.023 -15.705 1.00 70.75 115 PRO A CA 1
ATOM 907 C C . PRO A 1 115 ? 14.555 4.857 -16.562 1.00 70.75 115 PRO A C 1
ATOM 909 O O . PRO A 1 115 ? 13.746 3.996 -16.913 1.00 70.75 115 PRO A O 1
ATOM 912 N N . THR A 1 116 ? 15.845 4.794 -16.885 1.00 75.12 116 THR A N 1
ATOM 913 C CA . THR A 1 116 ? 16.472 3.721 -17.671 1.00 75.12 116 THR A CA 1
ATOM 914 C C . THR A 1 116 ? 17.045 2.609 -16.798 1.00 75.12 116 THR A C 1
ATOM 916 O O . THR A 1 116 ? 17.099 1.462 -17.240 1.00 75.12 116 THR A O 1
ATOM 919 N N . ALA A 1 117 ? 17.352 2.908 -15.531 1.00 80.94 117 ALA A N 1
ATOM 920 C CA . ALA A 1 117 ? 17.933 1.947 -14.611 1.00 80.94 117 ALA A CA 1
ATOM 921 C C . ALA A 1 117 ? 17.080 0.675 -14.479 1.00 80.94 117 ALA A C 1
ATOM 923 O O . ALA A 1 117 ? 15.873 0.704 -14.179 1.00 80.94 117 ALA A O 1
ATOM 924 N N . LEU A 1 118 ? 17.752 -0.455 -14.698 1.00 82.88 118 LEU A N 1
ATOM 925 C CA . LEU A 1 118 ? 17.192 -1.785 -14.543 1.00 82.88 118 LEU A CA 1
ATOM 926 C C . LEU A 1 118 ? 16.888 -2.059 -13.069 1.00 82.88 118 LEU A C 1
ATOM 928 O O . LEU A 1 118 ? 17.602 -1.634 -12.166 1.00 82.88 118 LEU A O 1
ATOM 932 N N . ARG A 1 119 ? 15.783 -2.757 -12.826 1.00 90.75 119 ARG A N 1
ATOM 933 C CA . ARG A 1 119 ? 15.270 -3.042 -11.486 1.00 90.75 119 ARG A CA 1
ATOM 934 C C . ARG A 1 119 ? 15.059 -4.539 -11.343 1.00 90.75 119 ARG A C 1
ATOM 936 O O . ARG A 1 119 ? 14.732 -5.225 -12.310 1.00 90.75 119 ARG A O 1
ATOM 943 N N . VAL A 1 120 ? 15.183 -5.045 -10.128 1.00 91.06 120 VAL A N 1
ATOM 944 C CA . VAL A 1 120 ? 15.026 -6.469 -9.819 1.00 91.06 120 VAL A CA 1
ATOM 945 C C . VAL A 1 120 ? 13.811 -6.721 -8.931 1.00 91.06 120 VAL A C 1
ATOM 947 O O . VAL A 1 120 ? 13.257 -5.811 -8.303 1.00 91.06 120 VAL A O 1
ATOM 950 N N . CYS A 1 121 ? 13.333 -7.964 -8.921 1.00 90.38 121 CYS A N 1
ATOM 951 C CA . CYS A 1 121 ? 12.228 -8.380 -8.064 1.00 90.38 121 CYS A CA 1
ATOM 952 C C . CYS A 1 121 ? 12.690 -8.638 -6.622 1.00 90.38 121 CYS A C 1
ATOM 954 O O . CYS A 1 121 ? 13.880 -8.627 -6.327 1.00 90.38 121 CYS A O 1
ATOM 956 N N . SER A 1 122 ? 11.749 -8.872 -5.702 1.00 89.12 122 SER A N 1
ATOM 957 C CA . SER A 1 122 ? 12.072 -9.097 -4.283 1.00 89.12 122 SER A CA 1
ATOM 958 C C . SER A 1 122 ? 12.924 -10.336 -4.026 1.00 89.12 122 SER A C 1
ATOM 960 O O . SER A 1 122 ? 13.650 -10.351 -3.041 1.00 89.12 122 SER A O 1
ATOM 962 N N . MET A 1 123 ? 12.841 -11.354 -4.888 1.00 90.12 123 MET A N 1
ATOM 963 C CA . MET A 1 123 ? 13.669 -12.563 -4.781 1.00 90.12 123 MET A CA 1
ATOM 964 C C . MET A 1 123 ? 15.112 -12.331 -5.237 1.00 90.12 123 MET A C 1
ATOM 966 O O . MET A 1 123 ? 16.011 -13.014 -4.773 1.00 90.12 123 MET A O 1
ATOM 970 N N . HIS A 1 124 ? 15.332 -11.350 -6.113 1.00 88.44 124 HIS A N 1
ATOM 971 C CA . HIS A 1 124 ? 16.652 -10.968 -6.619 1.00 88.44 124 HIS A CA 1
ATOM 972 C C . HIS A 1 124 ? 17.182 -9.694 -5.947 1.00 88.44 124 HIS A C 1
ATOM 974 O O . HIS A 1 124 ? 18.126 -9.075 -6.431 1.00 88.44 124 HIS A O 1
ATOM 980 N N . LYS A 1 125 ? 16.559 -9.275 -4.839 1.00 89.75 125 LYS A N 1
ATOM 981 C CA . LYS A 1 125 ? 16.990 -8.124 -4.050 1.00 89.75 125 LYS A CA 1
ATOM 982 C C . LYS A 1 125 ? 18.325 -8.446 -3.370 1.00 89.75 125 LYS A C 1
ATOM 984 O O . LYS A 1 125 ? 18.391 -9.370 -2.566 1.00 89.75 125 LYS A O 1
ATOM 989 N N . GLN A 1 126 ? 19.346 -7.633 -3.623 1.00 87.38 126 GLN A N 1
ATOM 990 C CA . GLN A 1 126 ? 20.644 -7.714 -2.947 1.00 87.38 126 GLN A CA 1
ATOM 991 C C . GLN A 1 126 ? 20.724 -6.757 -1.738 1.00 87.38 126 GLN A C 1
ATOM 993 O O . GLN A 1 126 ? 19.920 -5.818 -1.639 1.00 87.38 126 GLN A O 1
ATOM 998 N N . PRO A 1 127 ? 21.670 -6.972 -0.799 1.00 87.38 127 PRO A N 1
ATOM 999 C CA . PRO A 1 127 ? 21.974 -6.004 0.253 1.00 87.38 127 PRO A CA 1
ATOM 1000 C C . PRO A 1 127 ? 22.235 -4.602 -0.320 1.00 87.38 127 PRO A C 1
ATOM 1002 O O . PRO A 1 127 ? 22.863 -4.456 -1.366 1.00 87.38 127 PRO A O 1
ATOM 1005 N N . GLY A 1 128 ? 21.703 -3.571 0.342 1.00 83.25 128 GLY A N 1
ATOM 1006 C CA . GLY A 1 128 ? 21.779 -2.177 -0.116 1.00 83.25 128 GLY A CA 1
ATOM 1007 C C . GLY A 1 128 ? 20.741 -1.770 -1.174 1.00 83.25 128 GLY A C 1
ATOM 1008 O O . GLY A 1 128 ? 20.647 -0.593 -1.509 1.00 83.25 128 GLY A O 1
ATOM 1009 N N . MET A 1 129 ? 19.926 -2.695 -1.698 1.00 86.69 129 MET A N 1
ATOM 1010 C CA . MET A 1 129 ? 18.815 -2.331 -2.585 1.00 86.69 129 MET A CA 1
ATOM 1011 C C . MET A 1 129 ? 17.567 -1.913 -1.798 1.00 86.69 129 MET A C 1
ATOM 1013 O O . MET A 1 129 ? 17.141 -2.581 -0.852 1.00 86.69 129 MET A O 1
ATOM 1017 N N . ILE A 1 130 ? 16.891 -0.874 -2.282 1.00 83.50 130 ILE A N 1
ATOM 1018 C CA . ILE A 1 130 ? 15.644 -0.343 -1.722 1.00 83.50 130 ILE A CA 1
ATOM 1019 C C . ILE A 1 130 ? 14.487 -0.486 -2.708 1.00 83.50 130 ILE A C 1
ATOM 1021 O O . ILE A 1 130 ? 14.682 -0.695 -3.905 1.00 83.50 130 ILE A O 1
ATOM 1025 N N . ASN A 1 131 ? 13.252 -0.366 -2.220 1.00 85.25 131 ASN A N 1
ATOM 1026 C CA . ASN A 1 131 ? 12.088 -0.335 -3.097 1.00 85.25 131 ASN A CA 1
ATOM 1027 C C . ASN A 1 131 ? 11.957 1.051 -3.745 1.00 85.25 131 ASN A C 1
ATOM 1029 O O . ASN A 1 131 ? 11.282 1.927 -3.209 1.00 85.25 131 ASN A O 1
ATOM 1033 N N . VAL A 1 132 ? 12.558 1.227 -4.921 1.00 83.12 132 VAL A N 1
ATOM 1034 C CA . VAL A 1 132 ? 12.594 2.503 -5.657 1.00 83.12 132 VAL A CA 1
ATOM 1035 C C . VAL A 1 132 ? 11.252 2.904 -6.274 1.00 83.12 132 VAL A C 1
ATOM 1037 O O . VAL A 1 132 ? 11.083 4.028 -6.732 1.00 83.12 132 VAL A O 1
ATOM 1040 N N . THR A 1 133 ? 10.262 2.004 -6.290 1.00 80.44 133 THR A N 1
ATOM 1041 C CA . THR A 1 133 ? 8.892 2.356 -6.716 1.00 80.44 133 THR A CA 1
ATOM 1042 C C . THR A 1 133 ? 8.089 3.054 -5.622 1.00 80.44 133 THR A C 1
ATOM 1044 O O . THR A 1 133 ? 7.008 3.583 -5.887 1.00 80.44 133 THR A O 1
ATOM 1047 N N . LYS A 1 134 ? 8.574 3.030 -4.377 1.00 82.38 134 LYS A N 1
ATOM 1048 C CA . LYS A 1 134 ? 7.971 3.747 -3.258 1.00 82.38 134 LYS A CA 1
ATOM 1049 C C . LYS A 1 134 ? 8.843 4.947 -2.919 1.00 82.38 134 LYS A C 1
ATOM 1051 O O . LYS A 1 134 ? 10.061 4.847 -2.888 1.00 82.38 134 LYS A O 1
ATOM 1056 N N . VAL A 1 135 ? 8.192 6.071 -2.631 1.00 81.81 135 VAL A N 1
ATOM 1057 C CA . VAL A 1 135 ? 8.879 7.252 -2.103 1.00 81.81 135 VAL A CA 1
ATOM 1058 C C . VAL A 1 135 ? 9.480 6.878 -0.747 1.00 81.81 135 VAL A C 1
ATOM 1060 O O . VAL A 1 135 ? 8.775 6.330 0.110 1.00 81.81 135 VAL A O 1
ATOM 1063 N N . VAL A 1 136 ? 10.779 7.112 -0.592 1.00 85.56 136 VAL A N 1
ATOM 1064 C CA . VAL A 1 136 ? 11.528 6.905 0.652 1.00 85.56 136 VAL A CA 1
ATOM 1065 C C . VAL A 1 136 ? 11.509 8.165 1.504 1.00 85.56 136 VAL A C 1
ATOM 1067 O O . VAL A 1 136 ? 11.224 9.250 1.005 1.00 85.56 136 VAL A O 1
ATOM 1070 N N . CYS A 1 137 ? 11.743 7.993 2.801 1.00 89.94 137 CYS A N 1
ATOM 1071 C CA . CYS A 1 137 ? 11.845 9.081 3.761 1.00 89.94 137 CYS A CA 1
ATOM 1072 C C . CYS A 1 137 ? 12.940 10.072 3.343 1.00 89.94 137 CYS A C 1
ATOM 1074 O O . CYS A 1 137 ? 14.019 9.655 2.947 1.00 89.94 137 CYS A O 1
ATOM 1076 N N . GLU A 1 138 ? 12.687 11.369 3.500 1.00 91.19 138 GLU A N 1
ATOM 1077 C CA . GLU A 1 138 ? 13.652 12.430 3.169 1.00 91.19 138 GLU A CA 1
ATOM 1078 C C . GLU A 1 138 ? 14.792 12.586 4.182 1.00 91.19 138 GLU A C 1
ATOM 1080 O O . GLU A 1 138 ? 15.742 13.319 3.927 1.00 91.19 138 GLU A O 1
ATOM 1085 N N . MET A 1 139 ? 14.717 11.903 5.327 1.00 89.12 139 MET A N 1
ATOM 1086 C CA . MET A 1 139 ? 15.823 11.910 6.278 1.00 89.12 139 MET A CA 1
ATOM 1087 C C . MET A 1 139 ? 17.026 11.175 5.680 1.00 89.12 139 MET A C 1
ATOM 1089 O O . MET A 1 139 ? 16.824 10.075 5.148 1.00 89.12 139 MET A O 1
ATOM 1093 N N . PRO A 1 140 ? 18.247 11.727 5.822 1.00 84.19 140 PRO A N 1
ATOM 1094 C CA . PRO A 1 140 ? 19.474 11.047 5.428 1.00 84.19 140 PRO A CA 1
ATOM 1095 C C . PRO A 1 140 ? 19.517 9.609 5.954 1.00 84.19 140 PRO A C 1
ATOM 1097 O O . PRO A 1 140 ? 19.059 9.329 7.066 1.00 84.19 140 PRO A O 1
ATOM 1100 N N . ASP A 1 141 ? 19.990 8.694 5.108 1.00 82.06 141 ASP A N 1
ATOM 1101 C CA . ASP A 1 141 ? 20.174 7.267 5.407 1.00 82.06 141 ASP A CA 1
ATOM 1102 C C . ASP A 1 141 ? 18.903 6.497 5.826 1.00 82.06 141 ASP A C 1
ATOM 1104 O O . ASP A 1 141 ? 18.963 5.379 6.343 1.00 82.06 141 ASP A O 1
ATOM 1108 N N . CYS A 1 142 ? 17.707 7.052 5.584 1.00 81.94 142 CYS A N 1
ATOM 1109 C CA . CYS A 1 142 ? 16.449 6.391 5.917 1.00 81.94 142 CYS A CA 1
ATOM 1110 C C . CYS A 1 142 ? 15.779 5.720 4.710 1.00 81.94 142 CYS A C 1
ATOM 1112 O O . CYS A 1 142 ? 15.054 6.338 3.935 1.00 81.94 142 CYS A O 1
ATOM 1114 N N . GLU A 1 143 ? 15.876 4.394 4.631 1.00 80.81 143 GLU A N 1
ATOM 1115 C CA . GLU A 1 143 ? 15.247 3.601 3.559 1.00 80.81 143 GLU A CA 1
ATOM 1116 C C . GLU A 1 143 ? 13.750 3.305 3.783 1.00 80.81 143 GLU A C 1
ATOM 1118 O O . GLU A 1 143 ? 13.097 2.608 2.997 1.00 80.81 143 GLU A O 1
ATOM 1123 N N . ARG A 1 144 ? 13.171 3.787 4.891 1.00 84.31 144 ARG A N 1
ATOM 1124 C CA . ARG A 1 144 ? 11.761 3.532 5.214 1.00 84.31 144 ARG A CA 1
ATOM 1125 C C . ARG A 1 144 ? 10.861 4.305 4.258 1.00 84.31 144 ARG A C 1
ATOM 1127 O O . ARG A 1 144 ? 11.118 5.456 3.925 1.00 84.31 144 ARG A O 1
ATOM 1134 N N . ARG A 1 145 ? 9.739 3.693 3.878 1.00 87.19 145 ARG A N 1
ATOM 1135 C CA . ARG A 1 145 ? 8.726 4.336 3.033 1.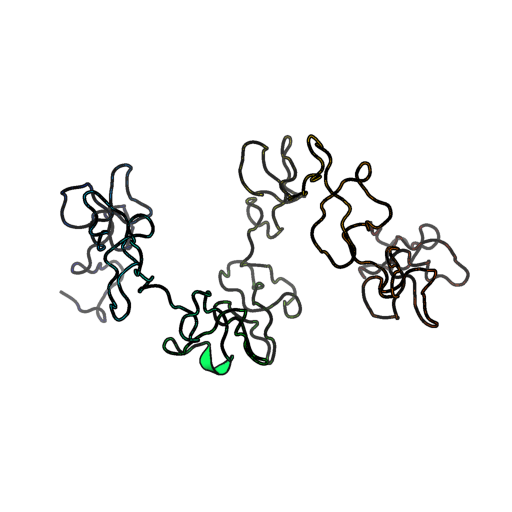00 87.19 145 ARG A CA 1
ATOM 1136 C C . ARG A 1 145 ? 8.231 5.642 3.664 1.00 87.19 145 ARG A C 1
ATOM 1138 O O . ARG A 1 145 ? 7.798 5.648 4.820 1.00 87.19 145 ARG A O 1
ATOM 1145 N N . ALA A 1 146 ? 8.214 6.704 2.868 1.00 91.69 146 ALA A N 1
ATOM 1146 C CA . ALA A 1 146 ? 7.595 7.964 3.225 1.00 91.69 146 ALA A CA 1
ATOM 1147 C C . ALA A 1 146 ? 6.069 7.862 3.125 1.00 91.69 146 ALA A C 1
ATOM 1149 O O . ALA A 1 146 ? 5.496 7.574 2.068 1.00 91.69 146 ALA A O 1
ATOM 1150 N N . LEU A 1 147 ? 5.410 8.074 4.257 1.00 93.12 147 LEU A N 1
ATOM 1151 C CA . LEU A 1 147 ? 3.955 8.024 4.407 1.00 93.12 147 LEU A CA 1
ATOM 1152 C C . LEU A 1 147 ? 3.406 9.321 4.999 1.00 93.12 147 LEU A C 1
ATOM 1154 O O . LEU A 1 147 ? 2.254 9.653 4.746 1.00 93.12 147 LEU A O 1
ATOM 1158 N N . TYR A 1 148 ? 4.224 10.039 5.767 1.00 94.12 148 TYR A N 1
ATOM 1159 C CA . TYR A 1 148 ? 3.813 11.167 6.582 1.00 94.12 148 TYR A CA 1
ATOM 1160 C C . TYR A 1 148 ? 4.160 12.493 5.920 1.00 94.12 148 TYR A C 1
ATOM 1162 O O . TYR A 1 148 ? 5.239 12.642 5.340 1.00 94.12 148 TYR A O 1
ATOM 1170 N N . ASN A 1 149 ? 3.226 13.434 6.010 1.00 94.88 149 ASN A N 1
ATOM 1171 C CA . ASN A 1 149 ? 3.397 14.835 5.642 1.00 94.88 149 ASN A CA 1
ATOM 1172 C C . ASN A 1 149 ? 2.334 15.689 6.363 1.00 94.88 149 ASN A C 1
ATOM 1174 O O . ASN A 1 149 ? 1.514 15.154 7.115 1.00 94.88 149 ASN A O 1
ATOM 1178 N N . PHE A 1 150 ? 2.342 17.003 6.163 1.00 93.56 150 PHE A N 1
ATOM 1179 C CA . PHE A 1 150 ? 1.311 17.894 6.686 1.00 93.56 150 PHE A CA 1
ATOM 1180 C C . PHE A 1 150 ? -0.030 17.730 5.960 1.00 93.56 150 PHE A C 1
ATOM 1182 O O . PHE A 1 150 ? -0.125 17.184 4.859 1.00 93.56 150 PHE A O 1
ATOM 1189 N N . VAL A 1 151 ? -1.099 18.170 6.622 1.00 88.31 151 VAL A N 1
ATOM 1190 C CA . VAL A 1 151 ? -2.463 18.105 6.091 1.00 88.31 151 VAL A CA 1
ATOM 1191 C C . VAL A 1 151 ? -2.564 18.906 4.789 1.00 88.31 151 VAL A C 1
ATOM 1193 O O . VAL A 1 151 ? -2.092 20.031 4.719 1.00 88.31 151 VAL A O 1
ATOM 1196 N N . GLY A 1 152 ? -3.209 18.325 3.774 1.00 85.56 152 GLY A N 1
ATOM 1197 C CA . GLY A 1 152 ? -3.358 18.924 2.440 1.00 85.56 152 GLY A CA 1
ATOM 1198 C C . GLY A 1 152 ? -2.362 18.373 1.421 1.00 85.56 152 GLY A C 1
ATOM 1199 O O . GLY A 1 152 ? -2.687 18.270 0.240 1.00 85.56 152 GLY A O 1
ATOM 1200 N N . GLU A 1 153 ? -1.209 17.894 1.885 1.00 89.88 153 GLU A N 1
ATOM 1201 C CA . GLU A 1 153 ? -0.196 17.307 1.020 1.00 89.88 153 GLU A CA 1
ATOM 1202 C C . GLU A 1 153 ? -0.578 15.901 0.549 1.00 89.88 153 GLU A C 1
ATOM 1204 O O . GLU A 1 153 ? -1.057 15.060 1.311 1.00 89.88 153 GLU A O 1
ATOM 1209 N N . VAL A 1 154 ? -0.325 15.615 -0.729 1.00 84.38 154 VAL A N 1
ATOM 1210 C CA . VAL A 1 154 ? -0.588 14.294 -1.331 1.00 84.38 154 VAL A CA 1
ATOM 1211 C C . VAL A 1 154 ? 0.653 13.403 -1.356 1.00 84.38 154 VAL A C 1
ATOM 1213 O O . VAL A 1 154 ? 0.552 12.175 -1.474 1.00 84.38 154 VAL A O 1
ATOM 1216 N N . ALA A 1 155 ? 1.845 13.997 -1.282 1.00 88.38 155 ALA A N 1
ATOM 1217 C CA . ALA A 1 155 ? 3.119 13.294 -1.246 1.00 88.38 155 ALA A CA 1
ATOM 1218 C C . ALA A 1 155 ? 3.522 13.008 0.204 1.00 88.38 155 ALA A C 1
ATOM 1220 O O . ALA A 1 155 ? 3.443 13.882 1.056 1.00 88.38 155 ALA A O 1
ATOM 1221 N N . GLY A 1 156 ? 3.960 11.780 0.483 1.00 92.00 156 GLY A N 1
ATOM 1222 C CA . GLY A 1 156 ? 4.568 11.454 1.770 1.00 92.00 156 GLY A CA 1
ATOM 1223 C C . GLY A 1 156 ? 6.037 11.838 1.696 1.00 92.00 156 GLY A C 1
ATOM 1224 O O . GLY A 1 156 ? 6.673 11.503 0.697 1.00 92.00 156 GLY A O 1
ATOM 1225 N N . ARG A 1 157 ? 6.551 12.497 2.734 1.00 93.81 157 ARG A N 1
ATOM 1226 C CA . ARG A 1 157 ? 7.950 12.948 2.825 1.00 93.81 157 ARG A CA 1
ATOM 1227 C C . ARG A 1 157 ? 8.732 12.183 3.883 1.00 93.81 157 ARG A C 1
ATOM 1229 O O . ARG A 1 157 ? 9.880 11.813 3.670 1.00 93.81 157 ARG A O 1
ATOM 1236 N N . TYR A 1 158 ? 8.076 11.827 4.986 1.00 94.44 158 TYR A N 1
ATOM 1237 C CA . TYR A 1 158 ? 8.727 11.183 6.123 1.00 94.44 158 TYR A CA 1
ATOM 1238 C C . TYR A 1 158 ? 8.115 9.826 6.465 1.00 94.44 158 TYR A C 1
ATOM 1240 O O . TYR A 1 158 ? 6.961 9.523 6.152 1.00 94.44 158 TYR A O 1
ATOM 1248 N N . CYS A 1 159 ? 8.894 8.961 7.104 1.00 92.94 159 CYS A N 1
ATOM 1249 C CA . CYS A 1 159 ? 8.391 7.718 7.683 1.00 92.94 159 CYS A CA 1
ATOM 1250 C C . CYS A 1 159 ? 7.850 7.952 9.106 1.00 92.94 159 CYS A C 1
ATOM 1252 O O . CYS A 1 159 ? 8.025 9.022 9.680 1.00 92.94 159 CYS A O 1
ATOM 1254 N N . ASN A 1 160 ? 7.216 6.943 9.718 1.00 91.12 160 ASN A N 1
ATOM 1255 C CA . ASN A 1 160 ? 6.606 7.105 11.048 1.00 91.12 160 ASN A CA 1
ATOM 1256 C C . ASN A 1 160 ? 7.611 7.471 12.160 1.00 91.12 160 ASN A C 1
ATOM 1258 O O . ASN A 1 160 ? 7.205 8.087 13.139 1.00 91.12 160 ASN A O 1
ATOM 1262 N N . SER A 1 161 ? 8.888 7.085 12.037 1.00 92.06 161 SER A N 1
ATOM 1263 C CA . SER A 1 161 ? 9.924 7.433 13.025 1.00 92.06 161 SER A CA 1
ATOM 1264 C C . SER A 1 161 ? 10.481 8.843 12.851 1.00 92.06 161 SER A C 1
ATOM 1266 O O . SER A 1 161 ? 11.076 9.361 13.782 1.00 92.06 161 SER A O 1
ATOM 1268 N N . HIS A 1 162 ? 10.309 9.439 11.671 1.00 93.50 162 HIS A N 1
ATOM 1269 C CA . HIS A 1 162 ? 10.841 10.758 11.316 1.00 93.50 162 HIS A CA 1
ATOM 1270 C C . HIS A 1 162 ? 9.733 11.775 11.046 1.00 93.50 162 HIS A C 1
ATOM 1272 O O . HIS A 1 162 ? 9.971 12.806 10.433 1.00 93.50 162 HIS A O 1
ATOM 1278 N N . LYS A 1 163 ? 8.498 11.468 11.448 1.00 93.06 163 LYS A N 1
ATOM 1279 C CA . LYS A 1 163 ? 7.399 12.419 11.334 1.00 93.06 163 LYS A CA 1
ATOM 1280 C C . LYS A 1 163 ? 7.527 13.473 12.430 1.00 93.06 163 LYS A C 1
ATOM 1282 O O . LYS A 1 163 ? 7.810 13.145 13.584 1.00 93.06 163 LYS A O 1
ATOM 1287 N N . GLU A 1 164 ? 7.226 14.709 12.084 1.00 92.06 164 GLU A N 1
ATOM 1288 C CA . GLU A 1 164 ? 7.164 15.809 13.035 1.00 92.06 164 GLU A CA 1
ATOM 1289 C C . GLU A 1 164 ? 5.782 15.905 13.687 1.00 92.06 164 GLU A C 1
ATOM 1291 O O . GLU A 1 164 ? 4.795 15.287 13.258 1.00 92.06 164 GLU A O 1
ATOM 1296 N N . LYS A 1 165 ? 5.695 16.702 14.754 1.00 91.56 165 LYS A N 1
ATOM 1297 C CA . LYS A 1 165 ? 4.418 17.011 15.396 1.00 91.56 165 LYS A CA 1
ATOM 1298 C C . LYS A 1 165 ? 3.503 17.701 14.378 1.00 91.56 165 LYS A C 1
ATOM 1300 O O . LYS A 1 165 ? 3.882 18.680 13.756 1.00 91.56 165 LYS A O 1
ATOM 1305 N N . GLY A 1 166 ? 2.286 17.183 14.227 1.00 88.69 166 GLY A N 1
ATOM 1306 C CA . GLY A 1 166 ? 1.307 17.694 13.259 1.00 88.69 166 GLY A CA 1
ATOM 1307 C C . GLY A 1 166 ? 1.305 16.971 11.909 1.00 88.69 166 GLY A C 1
ATOM 1308 O O . GLY A 1 166 ? 0.343 17.117 11.160 1.00 88.69 166 GLY A O 1
ATOM 1309 N N . MET A 1 167 ? 2.300 16.128 11.613 1.00 92.88 167 MET A N 1
ATOM 1310 C CA . MET A 1 167 ? 2.276 15.304 10.403 1.00 92.88 167 MET A CA 1
ATOM 1311 C C . MET A 1 167 ? 1.319 14.110 10.534 1.00 92.88 167 MET A C 1
ATOM 1313 O O . MET A 1 167 ? 1.240 13.436 11.568 1.00 92.88 167 MET A O 1
ATOM 1317 N N . VAL A 1 168 ? 0.630 13.802 9.437 1.00 90.38 168 VAL A N 1
ATOM 1318 C CA . VAL A 1 168 ? -0.356 12.721 9.301 1.00 90.38 168 VAL A CA 1
ATOM 1319 C C . VAL A 1 168 ? 0.050 11.762 8.184 1.00 90.38 168 VAL A C 1
ATOM 1321 O O . VAL A 1 168 ? 0.824 12.126 7.305 1.00 90.38 168 VAL A O 1
ATOM 1324 N N . ASP A 1 169 ? -0.454 10.526 8.204 1.00 91.25 169 ASP A N 1
ATOM 1325 C CA . ASP A 1 169 ? -0.271 9.602 7.076 1.00 91.25 169 ASP A CA 1
ATOM 1326 C C . ASP A 1 169 ? -1.142 10.063 5.895 1.00 91.25 169 ASP A C 1
ATOM 1328 O O . ASP A 1 169 ? -2.373 10.024 5.969 1.00 91.25 169 ASP A O 1
ATOM 1332 N N . VAL A 1 170 ? -0.500 10.511 4.815 1.00 90.25 170 VAL A N 1
ATOM 1333 C CA . VAL A 1 170 ? -1.155 11.044 3.607 1.00 90.25 170 VAL A CA 1
ATOM 1334 C C . VAL A 1 170 ? -1.262 10.015 2.478 1.00 90.25 170 VAL A C 1
ATOM 1336 O O . VAL A 1 170 ? -1.836 10.297 1.426 1.00 90.25 170 VAL A O 1
ATOM 1339 N N . LYS A 1 171 ? -0.698 8.814 2.663 1.00 89.75 171 LYS A N 1
ATOM 1340 C CA . LYS A 1 171 ? -0.657 7.759 1.636 1.00 89.75 171 LYS A CA 1
ATOM 1341 C C . LYS A 1 171 ? -1.609 6.606 1.917 1.00 89.75 171 LYS A C 1
ATOM 1343 O O . LYS A 1 171 ? -2.059 5.958 0.970 1.00 89.75 171 LYS A O 1
ATOM 1348 N N . SER A 1 172 ? -1.862 6.297 3.181 1.00 88.81 172 SER A N 1
ATOM 1349 C CA . SER A 1 172 ? -2.759 5.213 3.570 1.00 88.81 172 SER A CA 1
ATOM 1350 C C . SER A 1 172 ? -4.225 5.596 3.377 1.00 88.81 172 SER A C 1
ATOM 1352 O O . SER A 1 172 ? -4.598 6.770 3.397 1.00 88.81 172 SER A O 1
ATOM 1354 N N . LYS A 1 173 ? -5.088 4.585 3.207 1.00 88.44 173 LYS A N 1
ATOM 1355 C CA . LYS A 1 173 ? -6.537 4.807 3.187 1.00 88.44 173 LYS A CA 1
ATOM 1356 C C . LYS A 1 173 ? -6.955 5.419 4.525 1.00 88.44 173 LYS A C 1
ATOM 1358 O O . LYS A 1 173 ? -6.635 4.868 5.578 1.00 88.44 173 LYS A O 1
ATOM 1363 N N . ARG A 1 174 ? -7.689 6.528 4.467 1.00 91.00 174 ARG A N 1
ATOM 1364 C CA . ARG A 1 174 ? -8.215 7.233 5.637 1.00 91.00 174 ARG A CA 1
ATOM 1365 C C . ARG A 1 174 ? -9.710 7.003 5.802 1.00 91.00 174 ARG A C 1
ATOM 1367 O O . ARG A 1 174 ? -10.386 6.550 4.880 1.00 91.00 174 ARG A O 1
ATOM 1374 N N . CYS A 1 175 ? -10.189 7.287 7.003 1.00 93.12 175 CYS A N 1
ATOM 1375 C CA . CYS A 1 175 ? -11.608 7.387 7.295 1.00 93.12 175 CYS A CA 1
ATOM 1376 C C . CYS A 1 175 ? -12.288 8.367 6.322 1.00 93.12 175 CYS A C 1
ATOM 1378 O O . CYS A 1 175 ? -11.736 9.424 6.033 1.00 93.12 175 CYS A O 1
ATOM 1380 N N . GLU A 1 176 ? -13.477 8.023 5.826 1.00 94.12 176 GLU A N 1
ATOM 1381 C CA . GLU A 1 176 ? -14.231 8.860 4.879 1.00 94.12 176 GLU A CA 1
ATOM 1382 C C . GLU A 1 176 ? -14.830 10.111 5.537 1.00 94.12 176 GLU A C 1
ATOM 1384 O O . GLU A 1 176 ? -15.121 11.084 4.850 1.00 94.12 176 GLU A O 1
ATOM 1389 N N . TYR A 1 177 ? -14.951 10.123 6.868 1.00 92.75 177 TYR A N 1
ATOM 1390 C CA . TYR A 1 177 ? -15.316 11.326 7.614 1.00 92.75 177 TYR A CA 1
ATOM 1391 C C . TYR A 1 177 ? -14.332 12.480 7.355 1.00 92.75 177 TYR A C 1
ATOM 1393 O O . TYR A 1 177 ? -13.113 12.312 7.481 1.00 92.75 177 TYR A O 1
ATOM 1401 N N . GLN A 1 178 ? -14.868 13.658 7.030 1.00 90.19 178 GLN A N 1
ATOM 1402 C CA . GLN A 1 178 ? -14.090 14.835 6.650 1.00 90.19 178 GLN A CA 1
ATOM 1403 C C . GLN A 1 178 ? -13.084 15.227 7.743 1.00 90.19 178 GLN A C 1
ATOM 1405 O O . GLN A 1 178 ? -13.408 15.288 8.925 1.00 90.19 178 GLN A O 1
ATOM 1410 N N . GLY A 1 179 ? -11.829 15.457 7.348 1.00 85.94 179 GLY A N 1
ATOM 1411 C CA . GLY A 1 179 ? -10.751 15.824 8.275 1.00 85.94 179 GLY A CA 1
ATOM 1412 C C . GLY A 1 179 ? -10.247 14.686 9.173 1.00 85.94 179 GLY A C 1
ATOM 1413 O O . GLY A 1 179 ? -9.378 14.909 10.012 1.00 85.94 179 GLY A O 1
ATOM 1414 N N . CYS A 1 180 ? -10.739 13.451 9.015 1.00 89.06 180 CYS A N 1
ATOM 1415 C CA . CYS A 1 180 ? -10.262 12.323 9.806 1.00 89.06 180 CYS A CA 1
ATOM 1416 C C . CYS A 1 180 ? -9.064 11.618 9.150 1.00 89.06 180 CYS A C 1
ATOM 1418 O O . CYS A 1 180 ? -9.174 11.031 8.075 1.00 89.06 180 CYS A O 1
ATOM 1420 N N . PHE A 1 181 ? -7.932 11.580 9.856 1.00 85.69 181 PHE A N 1
ATOM 1421 C CA . PHE A 1 181 ? -6.703 10.895 9.415 1.00 85.69 181 PHE A CA 1
ATOM 1422 C C . PHE A 1 181 ? -6.517 9.507 10.042 1.00 85.69 181 PHE A C 1
ATOM 1424 O O . PHE A 1 181 ? -5.461 8.891 9.921 1.00 85.69 181 PHE A O 1
ATOM 1431 N N . GLN A 1 182 ? -7.537 9.004 10.739 1.00 86.94 182 GLN A N 1
ATOM 1432 C CA . GLN A 1 182 ? -7.492 7.672 11.332 1.00 86.94 182 GLN A CA 1
ATOM 1433 C C . GLN A 1 182 ? -7.696 6.600 10.264 1.00 86.94 182 GLN A C 1
ATOM 1435 O O . GLN A 1 182 ? -8.520 6.752 9.357 1.00 86.94 182 GLN A O 1
ATOM 1440 N N . ALA A 1 183 ? -6.991 5.480 10.420 1.00 87.62 183 ALA A N 1
ATOM 1441 C CA . ALA A 1 183 ? -7.192 4.319 9.569 1.00 87.62 183 ALA A CA 1
ATOM 1442 C C . ALA A 1 183 ? -8.636 3.796 9.719 1.00 87.62 183 ALA A C 1
ATOM 1444 O O . ALA A 1 183 ? -9.125 3.633 10.848 1.00 87.62 183 ALA A O 1
ATOM 1445 N N . PRO A 1 184 ? -9.336 3.513 8.610 1.00 92.62 184 PRO A N 1
ATOM 1446 C CA . PRO A 1 184 ? -10.668 2.953 8.672 1.00 92.62 184 PRO A CA 1
ATOM 1447 C C . PRO A 1 184 ? -10.601 1.487 9.115 1.00 92.62 184 PRO A C 1
ATOM 1449 O O . PRO A 1 184 ? -9.727 0.724 8.706 1.00 92.62 184 PRO A O 1
ATOM 1452 N N . GLY A 1 185 ? -11.552 1.083 9.950 1.00 93.62 185 GLY A N 1
ATOM 1453 C CA . GLY A 1 185 ? -11.718 -0.298 10.409 1.00 93.62 185 GLY A CA 1
ATOM 1454 C C . GLY A 1 185 ? -13.155 -0.810 10.330 1.00 93.62 185 GLY A C 1
ATOM 1455 O O . GLY A 1 185 ? -13.374 -1.998 10.550 1.00 93.62 185 GLY A O 1
ATOM 1456 N N . PHE A 1 186 ? -14.115 0.060 10.016 1.00 94.75 186 PHE A N 1
ATOM 1457 C CA . PHE A 1 186 ? -15.545 -0.214 10.067 1.00 94.75 186 PHE A CA 1
ATOM 1458 C C . PHE A 1 186 ? -16.223 0.134 8.747 1.00 94.75 186 PHE A C 1
ATOM 1460 O O . PHE A 1 186 ? -15.780 1.036 8.030 1.00 94.75 186 PHE A O 1
ATOM 1467 N N . ASN A 1 187 ? -17.274 -0.610 8.424 1.00 95.38 187 ASN A N 1
ATOM 1468 C CA . ASN A 1 187 ? -18.192 -0.318 7.330 1.00 95.38 187 ASN A CA 1
ATOM 1469 C C . ASN A 1 187 ? -19.499 -1.111 7.522 1.00 95.38 187 ASN A C 1
ATOM 1471 O O . ASN A 1 187 ? -19.565 -1.959 8.412 1.00 95.38 187 ASN A O 1
ATOM 1475 N N . PHE A 1 188 ? -20.512 -0.870 6.697 1.00 93.12 188 PHE A N 1
ATOM 1476 C CA . PHE A 1 188 ? -21.710 -1.711 6.643 1.00 93.12 188 PHE A CA 1
ATOM 1477 C C . PHE A 1 188 ? -21.407 -3.091 6.045 1.00 93.12 188 PHE A C 1
ATOM 1479 O O . PHE A 1 188 ? -20.405 -3.279 5.348 1.00 93.12 188 PHE A O 1
ATOM 1486 N N . GLU A 1 189 ? -22.210 -4.089 6.406 1.00 87.81 189 GLU A N 1
ATOM 1487 C CA . GLU A 1 189 ? -21.949 -5.502 6.115 1.00 87.81 189 GLU A CA 1
ATOM 1488 C C . GLU A 1 189 ? -21.922 -5.808 4.612 1.00 87.81 189 GLU A C 1
ATOM 1490 O O . GLU A 1 189 ? -20.981 -6.447 4.144 1.00 87.81 189 GLU A O 1
ATOM 1495 N N . ASP A 1 190 ? -22.841 -5.214 3.863 1.00 89.38 190 ASP A N 1
ATOM 1496 C CA . ASP A 1 190 ? -22.985 -5.260 2.406 1.00 89.38 190 ASP A CA 1
ATOM 1497 C C . ASP A 1 190 ? -21.870 -4.523 1.639 1.00 89.38 190 ASP A C 1
ATOM 1499 O O . ASP A 1 190 ? -21.653 -4.758 0.450 1.00 89.38 190 ASP A O 1
ATOM 1503 N N . GLN A 1 191 ? -21.121 -3.639 2.304 1.00 88.56 191 GLN A N 1
ATOM 1504 C CA . GLN A 1 191 ? -20.099 -2.828 1.650 1.00 88.56 191 GLN A CA 1
ATOM 1505 C C . GLN A 1 191 ? -18.687 -3.413 1.765 1.00 88.56 191 GLN A C 1
ATOM 1507 O O . GLN A 1 191 ? -18.226 -3.867 2.820 1.00 88.56 191 GLN A O 1
ATOM 1512 N N . ASN A 1 192 ? -17.938 -3.314 0.666 1.00 85.81 192 ASN A N 1
ATOM 1513 C CA . ASN A 1 192 ? -16.559 -3.784 0.592 1.00 85.81 192 ASN A CA 1
ATOM 1514 C C . ASN A 1 192 ? -15.556 -2.790 1.191 1.00 85.81 192 ASN A C 1
ATOM 1516 O O . ASN A 1 192 ? -15.595 -1.582 0.947 1.00 85.81 192 ASN A O 1
ATOM 1520 N N . GLY A 1 193 ? -14.596 -3.337 1.941 1.00 88.19 193 GLY A N 1
ATOM 1521 C CA . GLY A 1 193 ? -13.508 -2.591 2.570 1.00 88.19 193 GLY A CA 1
ATOM 1522 C C . GLY A 1 193 ? -13.951 -1.706 3.739 1.00 88.19 193 GLY A C 1
ATOM 1523 O O . GLY A 1 193 ? -15.115 -1.356 3.892 1.00 88.19 193 GLY A O 1
ATOM 1524 N N . ALA A 1 194 ? -13.001 -1.329 4.593 1.00 93.31 194 ALA A N 1
ATOM 1525 C CA . ALA A 1 194 ? -13.267 -0.395 5.683 1.00 93.31 194 ALA A CA 1
ATOM 1526 C C . ALA A 1 194 ? -13.362 1.046 5.156 1.00 93.31 194 ALA A C 1
ATOM 1528 O O . ALA A 1 194 ? -12.534 1.445 4.328 1.00 93.31 194 ALA A O 1
ATOM 1529 N N . LYS A 1 195 ? -14.323 1.824 5.661 1.00 94.50 195 LYS A N 1
ATOM 1530 C CA . LYS A 1 195 ? -14.532 3.240 5.309 1.00 94.50 195 LYS A CA 1
ATOM 1531 C C . LYS A 1 195 ? -14.437 4.182 6.503 1.00 94.50 195 LYS A C 1
ATOM 1533 O O . LYS A 1 195 ? -13.950 5.292 6.353 1.00 94.50 195 LYS A O 1
ATOM 1538 N N . PHE A 1 196 ? -14.801 3.729 7.700 1.00 95.31 196 PHE A N 1
ATOM 1539 C CA . PHE A 1 196 ? -14.861 4.571 8.894 1.00 95.31 196 PHE A CA 1
ATOM 1540 C C . PHE A 1 196 ? -13.944 4.063 10.004 1.00 95.31 196 PHE A C 1
ATOM 1542 O O . PHE A 1 196 ? -13.692 2.861 10.126 1.00 95.31 196 PHE A O 1
ATOM 1549 N N . CYS A 1 197 ? -13.391 4.971 10.805 1.00 93.56 197 CYS A N 1
ATOM 1550 C CA . CYS A 1 197 ? -12.574 4.619 11.966 1.00 93.56 197 CYS A CA 1
ATOM 1551 C C . CYS A 1 197 ? -13.452 4.267 13.180 1.00 93.56 197 CYS A C 1
ATOM 1553 O O . CYS A 1 197 ? -14.676 4.323 13.115 1.00 93.56 197 CYS A O 1
ATOM 1555 N N . LYS A 1 198 ? -12.830 3.897 14.308 1.00 93.12 198 LYS A N 1
ATOM 1556 C CA . LYS A 1 198 ? -13.564 3.540 15.537 1.00 93.12 198 LYS A CA 1
ATOM 1557 C C . LYS A 1 198 ? -14.392 4.703 16.095 1.00 93.12 198 LYS A C 1
ATOM 1559 O O . LYS A 1 198 ? -15.462 4.455 16.634 1.00 93.12 198 LYS A O 1
ATOM 1564 N N . VAL A 1 199 ? -13.887 5.932 15.972 1.00 94.75 199 VAL A N 1
ATOM 1565 C CA . VAL A 1 199 ? -14.552 7.149 16.471 1.00 94.75 199 VAL A CA 1
ATOM 1566 C C . VAL A 1 199 ? -15.744 7.522 15.591 1.00 94.75 199 VAL A C 1
ATOM 1568 O O . VAL A 1 199 ? -16.791 7.878 16.106 1.00 94.75 199 VAL A O 1
ATOM 1571 N N . HIS A 1 200 ? -15.622 7.356 14.273 1.00 94.69 200 HIS A N 1
ATOM 1572 C CA . HIS A 1 200 ? -16.689 7.646 13.307 1.00 94.69 200 HIS A CA 1
ATOM 1573 C C . HIS A 1 200 ? -17.491 6.399 12.914 1.00 94.69 200 HIS A C 1
ATOM 1575 O O . HIS A 1 200 ? -18.015 6.305 11.807 1.00 94.69 200 HIS A O 1
ATOM 1581 N N . LYS A 1 201 ? -17.559 5.407 13.807 1.00 93.31 201 LYS A N 1
ATOM 1582 C CA . LYS A 1 201 ? -18.378 4.212 13.616 1.00 93.31 201 LYS A CA 1
ATOM 1583 C C . LYS A 1 201 ? -19.850 4.586 13.829 1.00 93.31 201 LYS A C 1
ATOM 1585 O O . LYS A 1 201 ? -20.225 4.950 14.938 1.00 93.31 201 LYS A O 1
ATOM 1590 N N . LEU A 1 202 ? -20.682 4.433 12.802 1.00 93.50 202 LEU A N 1
ATOM 1591 C CA . LEU A 1 202 ? -22.130 4.647 12.899 1.00 93.50 202 LEU A CA 1
ATOM 1592 C C . LEU A 1 202 ? -22.862 3.400 13.422 1.00 93.50 202 LEU A C 1
ATOM 1594 O O . LEU A 1 202 ? -22.333 2.279 13.394 1.00 93.50 202 LEU A O 1
ATOM 1598 N N . LYS A 1 203 ? -24.103 3.591 13.888 1.00 94.38 203 LYS A N 1
ATOM 1599 C CA . LYS A 1 203 ? -25.003 2.488 14.260 1.00 94.38 203 LYS A CA 1
ATOM 1600 C C . LYS A 1 203 ? -25.186 1.557 13.052 1.00 94.38 203 LYS A C 1
ATOM 1602 O O . LYS A 1 203 ? -25.342 2.021 11.930 1.00 94.38 203 LYS A O 1
ATOM 1607 N N . GLY A 1 204 ? -25.105 0.248 13.284 1.00 91.50 204 GLY A N 1
ATOM 1608 C CA . GLY A 1 204 ? -25.177 -0.770 12.227 1.00 91.50 204 GLY A CA 1
ATOM 1609 C C . GLY A 1 204 ? -23.855 -1.073 11.506 1.00 91.50 204 GLY A C 1
ATOM 1610 O O . GLY A 1 204 ? -23.785 -2.045 10.764 1.00 91.50 204 GLY A O 1
ATOM 1611 N N . MET A 1 205 ? -22.772 -0.319 11.739 1.00 94.06 205 MET A N 1
ATOM 1612 C CA . MET A 1 205 ? -21.473 -0.651 11.138 1.00 94.06 205 MET A CA 1
ATOM 1613 C C . MET A 1 205 ? -20.766 -1.803 11.860 1.00 94.06 205 MET A C 1
ATOM 1615 O O . MET A 1 205 ? -20.654 -1.831 13.093 1.00 94.06 205 MET A O 1
ATOM 1619 N N . VAL A 1 206 ? -20.165 -2.694 11.072 1.00 90.38 206 VAL A N 1
ATOM 1620 C CA . VAL A 1 206 ? -19.376 -3.842 11.527 1.00 90.38 206 VAL A CA 1
ATOM 1621 C C . VAL A 1 206 ? -17.879 -3.622 11.303 1.00 90.38 206 VAL A C 1
ATOM 1623 O O . VAL A 1 206 ? -17.446 -2.811 10.483 1.00 90.38 206 VAL A O 1
ATOM 1626 N N . SER A 1 207 ? -17.048 -4.338 12.063 1.00 90.06 207 SER A N 1
ATOM 1627 C CA . SER A 1 207 ? -15.594 -4.326 11.875 1.00 90.06 207 SER A CA 1
ATOM 1628 C C . SER A 1 207 ? -15.228 -5.074 10.593 1.00 90.06 207 SER A C 1
ATOM 1630 O O . SER A 1 207 ? -15.437 -6.278 10.513 1.00 90.06 207 SER A O 1
ATOM 1632 N N . LYS A 1 208 ? -14.557 -4.404 9.655 1.00 88.00 208 LYS A N 1
ATOM 1633 C CA . LYS A 1 208 ? -14.017 -5.015 8.427 1.00 88.00 208 LYS A CA 1
ATOM 1634 C C . LYS A 1 208 ? -12.571 -5.502 8.579 1.00 88.00 208 LYS A C 1
ATOM 1636 O O . LYS A 1 208 ? -11.928 -5.853 7.594 1.00 88.00 208 LYS A O 1
ATOM 1641 N N . LYS A 1 209 ? -12.025 -5.523 9.803 1.00 79.06 209 LYS A N 1
ATOM 1642 C CA . LYS A 1 209 ? -10.732 -6.175 10.064 1.00 79.06 209 LYS A CA 1
ATOM 1643 C C . LYS A 1 209 ? -10.825 -7.650 9.686 1.00 79.06 209 LYS A C 1
ATOM 1645 O O . LYS A 1 209 ? -11.646 -8.368 10.252 1.00 79.06 209 LYS A O 1
ATOM 1650 N N . PHE A 1 210 ? -9.950 -8.085 8.783 1.00 75.31 210 PHE A N 1
ATOM 1651 C CA . PHE A 1 210 ? -9.832 -9.489 8.417 1.00 75.31 210 PHE A CA 1
ATOM 1652 C C . PHE A 1 210 ? -9.518 -10.327 9.661 1.00 75.31 210 PHE A C 1
ATOM 1654 O O . PHE A 1 210 ? -8.526 -10.087 10.356 1.00 75.31 210 PHE A O 1
ATOM 1661 N N . LYS A 1 211 ? -10.381 -11.301 9.943 1.00 79.38 211 LYS A N 1
ATOM 1662 C CA . LYS A 1 211 ? -10.142 -12.353 10.925 1.00 79.38 211 LYS A CA 1
ATOM 1663 C C . LYS A 1 211 ? -10.143 -13.667 10.147 1.00 79.38 211 LYS A C 1
ATOM 1665 O O . LYS A 1 211 ? -11.190 -14.010 9.602 1.00 79.38 211 LYS A O 1
ATOM 1670 N N . PRO A 1 212 ? -9.000 -14.364 10.035 1.00 84.12 212 PRO A N 1
ATOM 1671 C CA . PRO A 1 212 ? -8.966 -15.645 9.344 1.00 84.12 212 PRO A CA 1
ATOM 1672 C C . PRO A 1 212 ? -9.945 -16.612 10.012 1.00 84.12 212 PRO A C 1
ATOM 1674 O O . PRO A 1 212 ? -10.077 -16.623 11.239 1.00 84.12 212 PRO A O 1
ATOM 1677 N N . ARG A 1 213 ? -10.653 -17.390 9.197 1.00 90.44 213 ARG A N 1
ATOM 1678 C CA . ARG A 1 213 ? -11.556 -18.443 9.664 1.00 90.44 213 ARG A CA 1
ATOM 1679 C C . ARG A 1 213 ? -10.753 -19.691 9.998 1.00 90.44 213 ARG A C 1
ATOM 1681 O O . ARG A 1 213 ? -9.663 -19.887 9.461 1.00 90.44 213 ARG A O 1
ATOM 1688 N N . CYS A 1 214 ? -11.279 -20.491 10.916 1.00 93.31 214 CYS A N 1
ATOM 1689 C CA . CYS A 1 214 ? -10.729 -21.803 11.200 1.00 93.31 214 CYS A CA 1
ATOM 1690 C C . CYS A 1 214 ? -10.717 -22.642 9.915 1.00 93.31 214 CYS A C 1
ATOM 1692 O O . CYS A 1 214 ? -11.691 -22.638 9.172 1.00 93.31 214 CYS A O 1
ATOM 1694 N N . GLN A 1 215 ? -9.626 -23.360 9.664 1.00 94.44 215 GLN A N 1
ATOM 1695 C CA . GLN A 1 215 ? -9.477 -24.233 8.496 1.00 94.44 215 GL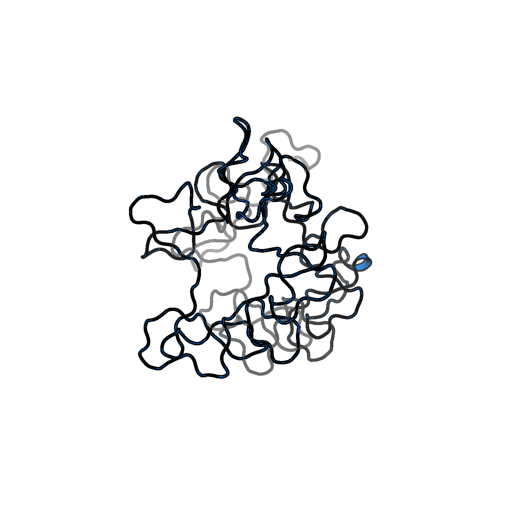N A CA 1
ATOM 1696 C C . GLN A 1 215 ? -10.108 -25.616 8.686 1.00 94.44 215 GLN A C 1
ATOM 1698 O O . GLN A 1 215 ? -10.161 -26.397 7.743 1.00 94.44 215 GLN A O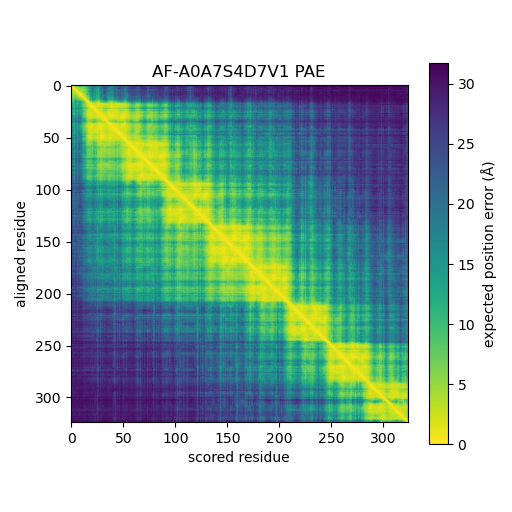 1
ATOM 1703 N N . ALA A 1 216 ? -10.582 -25.925 9.895 1.00 93.12 216 ALA A N 1
ATOM 1704 C CA . ALA A 1 216 ? -11.317 -27.151 10.159 1.00 93.12 216 ALA A CA 1
ATOM 1705 C C . ALA A 1 216 ? -12.618 -27.140 9.352 1.00 93.12 216 ALA A C 1
ATOM 1707 O O . ALA A 1 216 ? -13.330 -26.130 9.325 1.00 93.12 216 ALA A O 1
ATOM 1708 N N . PHE A 1 217 ? -12.900 -28.258 8.687 1.00 93.25 217 PHE A N 1
ATOM 1709 C CA . PHE A 1 217 ? -14.066 -28.404 7.828 1.00 93.25 217 PHE A CA 1
ATOM 1710 C C . PHE A 1 217 ? -15.352 -28.071 8.601 1.00 93.25 217 PHE A C 1
ATOM 1712 O O . PHE A 1 217 ? -15.552 -28.542 9.718 1.00 93.25 217 PHE A O 1
ATOM 1719 N N . GLY A 1 218 ? -16.186 -27.196 8.032 1.00 91.12 218 GLY A N 1
ATOM 1720 C CA . GLY A 1 218 ? -17.433 -26.739 8.658 1.00 91.12 218 GLY A CA 1
ATOM 1721 C C . GLY A 1 218 ? -17.270 -25.803 9.865 1.00 91.12 218 GLY A C 1
ATOM 1722 O O . GLY A 1 218 ? -18.264 -25.428 10.480 1.00 91.12 218 GLY A O 1
ATOM 1723 N N . CYS A 1 219 ? -16.051 -25.390 10.235 1.00 93.25 219 CYS A N 1
ATOM 1724 C CA . CYS A 1 219 ? -15.858 -24.547 11.409 1.00 93.25 219 CYS A CA 1
ATOM 1725 C C . CYS A 1 219 ? -16.014 -23.053 11.108 1.00 93.25 219 CYS A C 1
ATOM 1727 O O . CYS A 1 219 ? -15.208 -22.419 10.427 1.00 93.25 219 CYS A O 1
ATOM 1729 N N . GLU A 1 220 ? -16.995 -22.448 11.770 1.00 91.12 220 GLU A N 1
ATOM 1730 C CA . GLU A 1 220 ? -17.287 -21.023 11.691 1.00 91.12 220 GLU A CA 1
ATOM 1731 C C . GLU A 1 220 ? -16.623 -20.167 12.783 1.00 91.12 220 GLU A C 1
ATOM 1733 O O . GLU A 1 220 ? -16.977 -19.008 13.016 1.00 91.12 220 GLU A O 1
ATOM 1738 N N . LYS A 1 221 ? -15.629 -20.698 13.490 1.00 91.44 221 LYS A N 1
ATOM 1739 C CA . LYS A 1 221 ? -14.892 -19.916 14.489 1.00 91.44 221 LYS A CA 1
ATOM 1740 C C . LYS A 1 221 ? -13.746 -19.155 13.830 1.00 91.44 221 LYS A C 1
ATOM 1742 O O . LYS A 1 221 ? -13.185 -19.565 12.816 1.00 91.44 221 LYS A O 1
ATOM 1747 N N . ASN A 1 222 ? -13.373 -18.019 14.416 1.00 90.56 222 ASN A N 1
ATOM 1748 C CA . ASN A 1 222 ? -12.168 -17.310 13.989 1.00 90.56 222 ASN A CA 1
ATOM 1749 C C . ASN A 1 222 ? -10.930 -18.099 14.425 1.00 90.56 222 ASN A C 1
ATOM 1751 O O . ASN A 1 222 ? -10.852 -18.566 15.563 1.00 90.56 222 ASN A O 1
ATOM 1755 N N . ALA A 1 223 ? -9.947 -18.196 13.539 1.00 90.69 223 ALA A N 1
ATOM 1756 C CA . ALA A 1 223 ? -8.666 -18.787 13.859 1.00 90.69 223 ALA A CA 1
ATOM 1757 C C . ALA A 1 223 ? -7.880 -17.889 14.828 1.00 90.69 223 ALA A C 1
ATOM 1759 O O . ALA A 1 223 ? -7.763 -16.672 14.642 1.00 90.69 223 ALA A O 1
ATOM 1760 N N . GLY A 1 224 ? -7.318 -18.509 15.862 1.00 89.00 224 GLY A N 1
ATOM 1761 C CA . GLY A 1 224 ? -6.436 -17.902 16.861 1.00 89.00 224 GLY A CA 1
ATOM 1762 C C . GLY A 1 224 ? -5.061 -18.568 16.944 1.00 89.00 224 GLY A C 1
ATOM 1763 O O . GLY A 1 224 ? -4.099 -17.927 17.370 1.00 89.00 224 GLY A O 1
ATOM 1764 N N . PHE A 1 225 ? -4.960 -19.817 16.494 1.00 88.75 225 PHE A N 1
ATOM 1765 C CA . PHE A 1 225 ? -3.818 -20.701 16.678 1.00 88.75 225 PHE A CA 1
ATOM 1766 C C . PHE A 1 225 ? -3.201 -21.098 15.345 1.00 88.75 225 PHE A C 1
ATOM 1768 O O . PHE A 1 225 ? -3.848 -21.036 14.293 1.00 88.75 225 PHE A O 1
ATOM 1775 N N . ASN A 1 226 ? -1.928 -21.465 15.396 1.00 89.31 226 ASN A N 1
ATOM 1776 C CA . ASN A 1 226 ? -1.190 -21.988 14.265 1.00 89.31 226 ASN A CA 1
ATOM 1777 C C . ASN A 1 226 ? 0.013 -22.835 14.708 1.00 89.31 226 ASN A C 1
ATOM 1779 O O . ASN A 1 226 ? 0.305 -22.902 15.898 1.00 89.31 226 ASN A O 1
ATOM 1783 N N . PHE A 1 227 ? 0.731 -23.454 13.775 1.00 85.19 227 PHE A N 1
ATOM 1784 C CA . PHE A 1 227 ? 1.972 -24.163 14.082 1.00 85.19 227 PHE A CA 1
ATOM 1785 C C . PHE A 1 227 ? 3.141 -23.202 14.389 1.00 85.19 227 PHE A C 1
ATOM 1787 O O . PHE A 1 227 ? 3.159 -22.073 13.881 1.00 85.19 227 PHE A O 1
ATOM 1794 N N . PRO A 1 228 ? 4.120 -23.620 15.216 1.00 78.94 228 PRO A N 1
ATOM 1795 C CA . PRO A 1 228 ? 5.325 -22.845 15.500 1.00 78.94 228 PRO A CA 1
ATOM 1796 C C . PRO A 1 228 ? 6.026 -22.345 14.228 1.00 78.94 228 PRO A C 1
ATOM 1798 O O . PRO A 1 228 ? 6.118 -23.055 13.232 1.00 78.94 228 PRO A O 1
ATOM 1801 N N . GLY A 1 229 ? 6.514 -21.102 14.254 1.00 73.25 229 GLY A N 1
ATOM 1802 C CA . GLY A 1 229 ? 7.205 -20.465 13.122 1.00 73.25 229 GLY A CA 1
ATOM 1803 C C . GLY A 1 229 ? 6.286 -19.904 12.027 1.00 73.25 229 GLY A C 1
ATOM 1804 O O . GLY A 1 229 ? 6.683 -19.001 11.286 1.00 73.25 229 GLY A O 1
ATOM 1805 N N . GLU A 1 230 ? 5.033 -20.344 11.954 1.00 79.81 230 GLU A N 1
ATOM 1806 C CA . GLU A 1 230 ? 4.094 -19.857 10.955 1.00 79.81 230 GLU A CA 1
ATOM 1807 C C . GLU A 1 230 ? 3.287 -18.631 11.438 1.00 79.81 230 GLU A C 1
ATOM 1809 O O . GLU A 1 230 ? 2.767 -18.575 12.553 1.00 79.81 230 GLU A O 1
ATOM 1814 N N . LYS A 1 231 ? 3.102 -17.635 10.560 1.00 72.50 231 LYS A N 1
ATOM 1815 C CA . LYS A 1 231 ? 2.517 -16.327 10.930 1.00 72.50 231 LYS A CA 1
ATOM 1816 C C . LYS A 1 231 ? 0.989 -16.244 10.818 1.00 72.50 231 LYS A C 1
ATOM 1818 O O . LYS A 1 231 ? 0.379 -15.365 11.429 1.00 72.50 231 LYS A O 1
ATOM 1823 N N . THR A 1 232 ? 0.364 -17.113 10.027 1.00 82.75 232 THR A N 1
ATOM 1824 C CA . THR A 1 232 ? -1.063 -17.010 9.681 1.00 82.75 232 THR A CA 1
ATOM 1825 C C . THR A 1 232 ? -1.919 -17.872 10.594 1.00 82.75 232 THR A C 1
ATOM 1827 O O . THR A 1 232 ? -1.810 -19.080 10.557 1.00 82.75 232 THR A O 1
ATOM 1830 N N . LYS A 1 233 ? -2.834 -17.292 11.372 1.00 89.69 233 LYS A N 1
ATOM 1831 C CA . LYS A 1 233 ? -3.769 -18.076 12.204 1.00 89.69 233 LYS A CA 1
ATOM 1832 C C . LYS A 1 233 ? -4.594 -19.025 11.323 1.00 89.69 233 LYS A C 1
ATOM 1834 O O . LYS A 1 233 ? -5.266 -18.542 10.412 1.00 89.69 233 LYS A O 1
ATOM 1839 N N . LYS A 1 234 ? -4.565 -20.327 11.618 1.00 91.25 234 LYS A N 1
ATOM 1840 C CA . LYS A 1 234 ? -5.274 -21.374 10.861 1.00 91.25 234 LYS A CA 1
ATOM 1841 C C . LYS A 1 234 ? -6.402 -22.032 11.655 1.00 91.25 234 LYS A C 1
ATOM 1843 O O . LYS A 1 234 ? -7.433 -22.340 11.073 1.00 91.25 234 LYS A O 1
ATOM 1848 N N . PHE A 1 235 ? -6.264 -22.188 12.971 1.00 93.06 235 PHE A N 1
ATOM 1849 C CA . PHE A 1 235 ? -7.209 -22.969 13.780 1.00 93.06 235 PHE A CA 1
ATOM 1850 C C . PHE A 1 235 ? -7.796 -22.172 14.944 1.00 93.06 235 PHE A C 1
ATOM 1852 O O . PHE A 1 235 ? -7.159 -21.257 15.472 1.00 93.06 235 PHE A O 1
ATOM 1859 N N . CYS A 1 236 ? -9.042 -22.457 15.320 1.00 93.31 236 CYS A N 1
ATOM 1860 C CA . CYS A 1 236 ? -9.672 -21.897 16.518 1.00 93.31 236 CYS A CA 1
ATOM 1861 C C . CYS A 1 236 ? -9.216 -22.655 17.778 1.00 93.31 236 CYS A C 1
ATOM 1863 O O . CYS A 1 236 ? -8.409 -23.572 17.683 1.00 93.31 236 CYS A O 1
ATOM 1865 N N . ALA A 1 237 ? -9.694 -22.247 18.958 1.00 90.31 237 ALA A N 1
ATOM 1866 C CA . ALA A 1 237 ? -9.339 -22.907 20.219 1.00 90.31 237 ALA A CA 1
ATOM 1867 C C . ALA A 1 237 ? -9.796 -24.373 20.262 1.00 90.31 237 ALA A C 1
ATOM 1869 O O . ALA A 1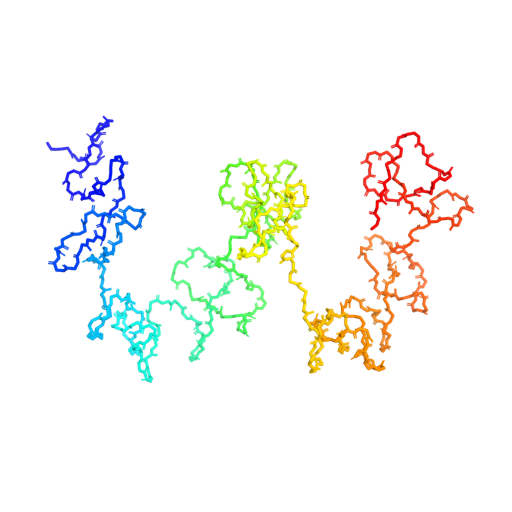 237 ? -9.041 -25.223 20.710 1.00 90.31 237 ALA A O 1
ATOM 1870 N N . ASP A 1 238 ? -10.989 -24.656 19.742 1.00 94.19 238 ASP A N 1
ATOM 1871 C CA . ASP A 1 238 ? -11.579 -25.997 19.697 1.00 94.19 238 ASP A CA 1
ATOM 1872 C C . ASP A 1 238 ? -10.839 -26.957 18.759 1.00 94.19 238 ASP A C 1
ATOM 1874 O O . ASP A 1 238 ? -10.825 -28.158 18.982 1.00 94.19 238 ASP A O 1
ATOM 1878 N N . HIS A 1 239 ? -10.222 -26.426 17.703 1.00 93.25 239 HIS A N 1
ATOM 1879 C CA . HIS A 1 239 ? -9.479 -27.205 16.707 1.00 93.25 239 HIS A CA 1
ATOM 1880 C C . HIS A 1 239 ? -7.967 -27.000 16.837 1.00 93.25 239 HIS A C 1
ATOM 1882 O O . HIS A 1 239 ? -7.219 -27.142 15.868 1.00 93.25 239 HIS A O 1
ATOM 1888 N N . LYS A 1 240 ? -7.517 -26.601 18.028 1.00 88.75 240 LYS A N 1
ATOM 1889 C CA . LYS A 1 240 ? -6.106 -26.453 18.360 1.00 88.75 240 LYS A CA 1
ATOM 1890 C C . LYS A 1 240 ? -5.539 -27.833 18.717 1.00 88.75 240 LYS A C 1
ATOM 1892 O O . LYS A 1 240 ? -6.019 -28.457 19.652 1.00 88.75 240 LYS A O 1
ATOM 1897 N N . LEU A 1 241 ? -4.483 -28.261 18.028 1.00 88.00 241 LEU A N 1
ATOM 1898 C CA . LEU A 1 241 ? -3.683 -29.425 18.429 1.00 88.00 241 LEU A CA 1
ATOM 1899 C C . LEU A 1 241 ? -2.667 -29.051 19.522 1.00 88.00 241 LEU A C 1
ATOM 1901 O O . LEU A 1 241 ? -2.308 -27.879 19.675 1.00 88.00 241 LEU A O 1
ATOM 1905 N N . ASP A 1 242 ? -2.148 -30.040 20.248 1.00 82.25 242 ASP A N 1
ATOM 1906 C CA . ASP A 1 242 ? -1.202 -29.821 21.354 1.00 82.25 242 ASP A CA 1
ATOM 1907 C C . ASP A 1 242 ? 0.059 -29.064 20.929 1.00 82.25 242 ASP A C 1
ATOM 1909 O O . ASP A 1 242 ? 0.542 -28.180 21.640 1.00 82.25 242 ASP A O 1
ATOM 1913 N N . ASN A 1 243 ? 0.545 -29.338 19.719 1.00 81.06 243 ASN A N 1
ATOM 1914 C CA . ASN A 1 243 ? 1.708 -28.675 19.137 1.00 81.06 243 ASN A CA 1
ATOM 1915 C C . ASN A 1 243 ? 1.407 -27.288 18.535 1.00 81.06 243 ASN A C 1
ATOM 1917 O O . ASN A 1 243 ? 2.329 -26.625 18.062 1.00 81.06 243 ASN A O 1
ATOM 1921 N N . MET A 1 244 ? 0.153 -26.822 18.534 1.00 84.81 244 MET A N 1
ATOM 1922 C CA . MET A 1 244 ? -0.202 -25.495 18.027 1.00 84.81 244 MET A CA 1
ATOM 1923 C C . MET A 1 244 ? -0.051 -24.408 19.094 1.00 84.81 244 MET A C 1
ATOM 1925 O O . MET A 1 244 ? -0.357 -24.572 20.275 1.00 84.81 244 MET A O 1
ATOM 1929 N N . VAL A 1 245 ? 0.348 -23.225 18.644 1.00 79.44 245 VAL A N 1
ATOM 1930 C CA . VAL A 1 245 ? 0.587 -22.037 19.463 1.00 79.44 245 VAL A CA 1
ATOM 1931 C C . VAL A 1 245 ? -0.376 -20.929 19.078 1.00 79.44 245 VAL A C 1
ATOM 1933 O O . VAL A 1 245 ? -0.893 -20.890 17.963 1.00 79.44 245 VAL A O 1
ATOM 1936 N N . SER A 1 246 ? -0.635 -19.989 19.987 1.00 77.56 246 SER A N 1
ATOM 1937 C CA . SER A 1 246 ? -1.334 -18.760 19.597 1.00 77.56 246 SER A CA 1
ATOM 1938 C C . SER A 1 246 ? -0.519 -18.060 18.512 1.00 77.56 246 SER A C 1
ATOM 1940 O O . SER A 1 246 ? 0.648 -17.753 18.744 1.00 77.56 246 SER A O 1
ATOM 1942 N N . ALA A 1 247 ? -1.114 -17.784 17.346 1.00 65.62 247 ALA A N 1
ATOM 1943 C CA . ALA A 1 247 ? -0.390 -17.095 16.282 1.00 65.62 247 ALA A CA 1
ATOM 1944 C C . ALA A 1 247 ? -0.204 -15.621 16.686 1.00 65.62 247 ALA A C 1
ATOM 1946 O O . ALA A 1 247 ? -1.089 -14.765 16.554 1.00 65.62 247 ALA A O 1
ATOM 1947 N N . GLY A 1 248 ? 0.953 -15.377 17.286 1.00 67.31 248 GLY A N 1
ATOM 1948 C CA . GLY A 1 248 ? 1.401 -14.164 17.943 1.00 67.31 248 GLY A CA 1
ATOM 1949 C C . GLY A 1 248 ? 2.876 -14.324 18.310 1.00 67.31 248 GLY A C 1
ATOM 1950 O O . GLY A 1 248 ? 3.489 -15.347 18.014 1.00 67.31 248 GLY A O 1
ATOM 1951 N N . LYS A 1 249 ? 3.471 -13.302 18.928 1.00 73.56 249 LYS A N 1
ATOM 1952 C CA . LYS A 1 249 ? 4.853 -13.402 19.408 1.00 73.56 249 LYS A CA 1
ATOM 1953 C C . LYS A 1 249 ? 4.910 -14.507 20.471 1.00 73.56 249 LYS A C 1
ATOM 1955 O O . LYS A 1 249 ? 4.119 -14.459 21.411 1.00 73.56 249 LYS A O 1
ATOM 1960 N N . VAL A 1 250 ? 5.793 -15.484 20.291 1.00 80.50 250 VAL A N 1
ATOM 1961 C CA . VAL A 1 250 ? 6.098 -16.541 21.269 1.00 80.50 250 VAL A CA 1
ATOM 1962 C C . VAL A 1 250 ? 7.427 -16.230 21.950 1.00 80.50 250 VAL A C 1
ATOM 1964 O O . VAL A 1 250 ? 8.175 -15.366 21.486 1.00 80.50 250 VAL A O 1
ATOM 1967 N N . CYS A 1 251 ? 7.678 -16.874 23.085 1.00 84.44 251 CYS A N 1
ATOM 1968 C CA . CYS A 1 251 ? 8.960 -16.809 23.768 1.00 84.44 251 CYS A CA 1
ATOM 1969 C C . CYS A 1 251 ? 10.098 -17.205 22.817 1.00 84.44 251 CYS A C 1
ATOM 1971 O O . CYS A 1 251 ? 9.986 -18.179 22.085 1.00 84.44 251 CYS A O 1
ATOM 1973 N N . GLU A 1 252 ? 11.203 -16.465 22.849 1.00 87.06 252 GLU A N 1
ATOM 1974 C CA . GLU A 1 252 ? 12.376 -16.719 21.999 1.00 87.06 252 GLU A CA 1
ATOM 1975 C C . GLU A 1 252 ? 13.240 -17.892 22.483 1.00 87.06 252 GLU A C 1
ATOM 1977 O O . GLU A 1 252 ? 14.194 -18.278 21.816 1.00 87.06 252 GLU A O 1
ATOM 1982 N N . PHE A 1 253 ? 12.900 -18.477 23.632 1.00 84.38 253 PHE A N 1
ATOM 1983 C CA . PHE A 1 253 ? 13.540 -19.693 24.118 1.00 84.38 253 PHE A CA 1
ATOM 1984 C C . PHE A 1 253 ? 13.082 -20.887 23.280 1.00 84.38 253 PHE A C 1
ATOM 1986 O O . PHE A 1 253 ? 11.895 -21.003 22.957 1.00 84.38 253 PHE A O 1
ATOM 1993 N N . MET A 1 254 ? 14.020 -21.773 22.944 1.00 78.94 254 MET A N 1
ATOM 1994 C CA . MET A 1 254 ? 13.761 -22.898 22.052 1.00 78.94 254 MET A CA 1
ATOM 1995 C C . MET A 1 254 ? 12.615 -23.765 22.587 1.00 78.94 254 MET A C 1
ATOM 1997 O O . MET A 1 254 ? 12.560 -24.088 23.770 1.00 78.94 254 MET A O 1
ATOM 2001 N N . TYR A 1 255 ? 11.667 -24.090 21.705 1.00 77.69 255 TYR A N 1
ATOM 2002 C CA . TYR A 1 255 ? 10.463 -24.873 22.012 1.00 77.69 255 TYR A CA 1
ATOM 2003 C C . TYR A 1 255 ? 9.512 -24.272 23.066 1.00 77.69 255 TYR A C 1
ATOM 2005 O O . TYR A 1 255 ? 8.597 -24.952 23.531 1.00 77.69 255 TYR A O 1
ATOM 2013 N N . CYS A 1 256 ? 9.651 -22.990 23.425 1.00 79.19 256 CYS A N 1
ATOM 2014 C CA . CYS A 1 256 ? 8.714 -22.342 24.335 1.00 79.19 256 CYS A CA 1
ATOM 2015 C C . CYS A 1 256 ? 7.542 -21.679 23.599 1.00 79.19 256 CYS A C 1
ATOM 2017 O O . CYS A 1 256 ? 7.673 -20.648 22.943 1.00 79.19 256 CYS A O 1
ATOM 2019 N N . ASN A 1 257 ? 6.346 -22.214 23.827 1.00 74.94 257 ASN A N 1
ATOM 2020 C CA . ASN A 1 257 ? 5.109 -21.751 23.192 1.00 74.94 257 ASN A CA 1
ATOM 2021 C C . ASN A 1 257 ? 4.320 -20.728 24.030 1.00 74.94 257 ASN A C 1
ATOM 2023 O O . ASN A 1 257 ? 3.181 -20.381 23.710 1.00 74.94 257 ASN A O 1
ATOM 2027 N N . VAL A 1 258 ? 4.916 -20.241 25.121 1.00 82.00 258 VAL A N 1
ATOM 2028 C CA . VAL A 1 258 ? 4.289 -19.282 26.034 1.00 82.00 258 VAL A CA 1
ATOM 2029 C C . VAL A 1 258 ? 4.383 -17.873 25.453 1.00 82.00 258 VAL A C 1
ATOM 2031 O O . VAL A 1 258 ? 5.404 -17.476 24.889 1.00 82.00 258 VAL A O 1
ATOM 2034 N N . LYS A 1 259 ? 3.317 -17.084 25.622 1.00 84.38 259 LYS A N 1
ATOM 2035 C CA . LYS A 1 259 ? 3.318 -15.664 25.261 1.00 84.38 259 LYS A CA 1
ATOM 2036 C C . LYS A 1 259 ? 4.416 -14.932 26.051 1.00 84.38 259 LYS A C 1
ATOM 2038 O O . LYS A 1 259 ? 4.401 -14.980 27.282 1.00 84.38 259 LYS A O 1
ATOM 2043 N N . PRO A 1 260 ? 5.340 -14.222 25.389 1.00 89.00 260 PRO A N 1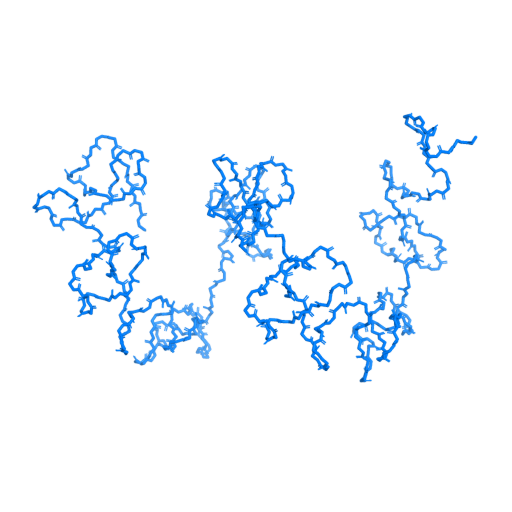
ATOM 2044 C CA . PRO A 1 260 ? 6.413 -13.541 26.074 1.00 89.00 260 PRO A CA 1
ATOM 2045 C C . PRO A 1 260 ? 5.896 -12.265 26.735 1.00 89.00 260 PRO A C 1
ATOM 2047 O O . PRO A 1 260 ? 5.141 -11.495 26.135 1.00 89.00 260 PRO A O 1
ATOM 2050 N N . SER A 1 261 ? 6.345 -12.026 27.961 1.00 91.25 261 SER A N 1
ATOM 2051 C CA . SER A 1 261 ? 6.057 -10.822 28.742 1.00 91.25 261 SER A CA 1
ATOM 2052 C C . SER A 1 261 ? 7.322 -10.109 29.211 1.00 91.25 261 SER A C 1
ATOM 2054 O O . SER A 1 261 ? 7.260 -8.916 29.481 1.00 91.25 261 SER A O 1
ATOM 2056 N N . PHE A 1 262 ? 8.476 -10.773 29.223 1.00 90.44 262 PHE A N 1
ATOM 2057 C CA . PHE A 1 262 ? 9.742 -10.248 29.727 1.00 90.44 262 PHE A CA 1
ATOM 2058 C C . PHE A 1 262 ? 10.670 -9.786 28.606 1.00 90.44 262 PHE A C 1
ATOM 2060 O O . PHE A 1 262 ? 10.732 -10.399 27.537 1.00 90.44 262 PHE A O 1
ATOM 2067 N N . ASN A 1 263 ? 11.380 -8.686 28.844 1.00 90.38 263 ASN A N 1
ATOM 2068 C CA . ASN A 1 263 ? 12.435 -8.175 27.970 1.00 90.38 263 ASN A CA 1
ATOM 2069 C C . ASN A 1 263 ? 13.412 -7.302 28.774 1.00 90.38 263 ASN A C 1
ATOM 2071 O O . ASN A 1 263 ? 13.096 -6.906 29.894 1.00 90.38 263 ASN A O 1
ATOM 2075 N N . PHE A 1 264 ? 14.571 -6.971 28.213 1.00 84.88 264 PHE A N 1
ATOM 2076 C CA . PHE A 1 264 ? 15.486 -6.011 28.829 1.00 84.88 264 PHE A CA 1
ATOM 2077 C C . PHE A 1 264 ? 14.896 -4.599 28.851 1.00 84.88 264 PHE A C 1
ATOM 2079 O O . PHE A 1 264 ? 14.085 -4.217 27.997 1.00 84.88 264 PHE A O 1
ATOM 2086 N N . TYR A 1 265 ? 15.308 -3.827 29.856 1.00 77.81 265 TYR A N 1
ATOM 2087 C CA . TYR A 1 265 ? 14.877 -2.447 30.036 1.00 77.81 265 TYR A CA 1
ATOM 2088 C C . TYR A 1 265 ? 15.108 -1.614 28.762 1.00 77.81 265 TYR A C 1
ATOM 2090 O O . TYR A 1 265 ? 16.117 -1.753 28.080 1.00 77.81 265 TYR A O 1
ATOM 2098 N N . GLY A 1 266 ? 14.140 -0.761 28.418 1.00 69.88 266 GLY A N 1
ATOM 2099 C CA . GLY A 1 266 ? 14.187 0.082 27.217 1.00 69.88 266 GLY A CA 1
ATOM 2100 C C . GLY A 1 266 ? 13.709 -0.590 25.921 1.00 69.88 266 GLY A C 1
ATOM 2101 O O . GLY A 1 266 ? 13.360 0.119 24.978 1.00 69.88 266 GLY A O 1
ATOM 2102 N N . ILE A 1 267 ? 13.588 -1.922 25.870 1.00 71.50 267 ILE A N 1
ATOM 2103 C CA . ILE A 1 267 ? 13.101 -2.634 24.680 1.00 71.50 267 ILE A CA 1
ATOM 2104 C C . ILE A 1 267 ? 11.591 -2.886 24.788 1.00 71.50 267 ILE A C 1
ATOM 2106 O O . ILE A 1 267 ? 11.081 -3.409 25.779 1.00 71.50 267 ILE A O 1
ATOM 2110 N N . SER A 1 268 ? 10.844 -2.508 23.748 1.00 72.06 268 SER A N 1
ATOM 2111 C CA . SER A 1 268 ? 9.385 -2.665 23.725 1.00 72.06 268 SER A CA 1
ATOM 2112 C C . SER A 1 268 ? 8.936 -4.095 23.381 1.00 72.06 268 SER A C 1
ATOM 2114 O O . SER A 1 268 ? 9.459 -4.734 22.467 1.00 72.06 268 SER A O 1
ATOM 2116 N N . GLY A 1 269 ? 7.920 -4.574 24.109 1.00 80.75 269 GLY A N 1
ATOM 2117 C CA . GLY A 1 269 ? 7.289 -5.886 23.926 1.00 80.75 269 GLY A CA 1
ATOM 2118 C C . GLY A 1 269 ? 8.099 -7.058 24.490 1.00 80.75 269 GLY A C 1
ATOM 2119 O O . GLY A 1 269 ? 9.324 -7.047 24.466 1.00 80.75 269 GLY A O 1
ATOM 2120 N N . GLY A 1 270 ? 7.415 -8.101 24.964 1.00 87.94 270 GLY A N 1
ATOM 2121 C CA . GLY A 1 270 ? 8.073 -9.283 25.524 1.00 87.94 270 GLY A CA 1
ATOM 2122 C C . GLY A 1 270 ? 8.858 -10.061 24.466 1.00 87.94 270 GLY A C 1
ATOM 2123 O O . GLY A 1 270 ? 8.397 -10.202 23.331 1.00 87.94 270 GLY A O 1
ATOM 2124 N N . ARG A 1 271 ? 10.037 -10.567 24.829 1.00 89.06 271 ARG A N 1
ATOM 2125 C CA . ARG A 1 271 ? 10.820 -11.563 24.071 1.00 89.06 271 ARG A CA 1
ATOM 2126 C C . ARG A 1 271 ? 10.806 -12.927 24.757 1.00 89.06 271 ARG A C 1
ATOM 2128 O O . ARG A 1 271 ? 10.735 -13.940 24.078 1.00 89.06 271 ARG A O 1
ATOM 2135 N N . PHE A 1 272 ? 10.760 -12.948 26.086 1.00 90.06 272 PHE A N 1
ATOM 2136 C CA . PHE A 1 272 ? 10.785 -14.168 26.888 1.00 90.06 272 PHE A CA 1
ATOM 2137 C C . PHE A 1 272 ? 9.544 -14.290 27.775 1.00 90.06 272 PHE A C 1
ATOM 2139 O O . PHE A 1 272 ? 8.895 -13.294 28.100 1.00 90.06 272 PHE A O 1
ATOM 2146 N N . CYS A 1 273 ? 9.161 -15.509 28.143 1.00 90.81 273 CYS A N 1
ATOM 2147 C CA . CYS A 1 273 ? 8.114 -15.743 29.136 1.00 90.81 273 CYS A CA 1
ATOM 2148 C C . CYS A 1 273 ? 8.683 -15.644 30.560 1.00 90.81 273 CYS A C 1
ATOM 2150 O O . CYS A 1 273 ? 9.889 -15.512 30.743 1.00 90.81 273 CYS A O 1
ATOM 2152 N N . ALA A 1 274 ? 7.820 -15.719 31.576 1.00 90.38 274 ALA A N 1
ATOM 2153 C CA . ALA A 1 274 ? 8.248 -15.665 32.976 1.00 90.38 274 ALA A CA 1
ATOM 2154 C C . ALA A 1 274 ? 9.239 -16.781 33.352 1.00 90.38 274 ALA A C 1
ATOM 2156 O O . ALA A 1 274 ? 10.180 -16.519 34.094 1.00 90.38 274 ALA A O 1
ATOM 2157 N N . ALA A 1 275 ? 9.042 -17.990 32.814 1.00 92.19 275 ALA A N 1
ATOM 2158 C CA . ALA A 1 275 ? 9.901 -19.147 33.073 1.00 92.19 275 ALA A CA 1
ATOM 2159 C C . ALA A 1 275 ? 11.277 -19.042 32.394 1.00 92.19 275 ALA A C 1
ATOM 2161 O O . ALA A 1 275 ? 12.249 -19.581 32.901 1.00 92.19 275 ALA A O 1
ATOM 2162 N N . HIS A 1 276 ? 11.369 -18.315 31.277 1.00 92.88 276 HIS A N 1
ATOM 2163 C CA . HIS A 1 276 ? 12.609 -18.131 30.514 1.00 92.88 276 HIS A CA 1
ATOM 2164 C C . HIS A 1 276 ? 13.140 -16.697 30.599 1.00 92.88 276 HIS A C 1
ATOM 2166 O O . HIS A 1 276 ? 13.831 -16.232 29.693 1.00 92.88 276 HIS A O 1
ATOM 2172 N N . ARG A 1 277 ? 12.780 -15.957 31.655 1.00 91.88 277 ARG A N 1
ATOM 2173 C CA . ARG A 1 277 ? 13.340 -14.623 31.884 1.00 91.88 277 ARG A CA 1
ATOM 2174 C C . ARG A 1 277 ? 14.806 -14.766 32.290 1.00 91.88 277 ARG A C 1
ATOM 2176 O O . ARG A 1 277 ? 15.132 -15.590 33.140 1.00 91.88 277 ARG A O 1
ATOM 2183 N N . LEU A 1 278 ? 15.663 -13.937 31.713 1.00 91.94 278 LEU A N 1
ATOM 2184 C CA . LEU A 1 278 ? 17.047 -13.808 32.155 1.00 91.94 278 LEU A CA 1
ATOM 2185 C C . LEU A 1 278 ? 17.144 -12.751 33.256 1.00 91.94 278 LEU A C 1
ATOM 2187 O O . LEU A 1 278 ? 16.246 -11.913 33.422 1.00 91.94 278 LEU A O 1
ATOM 2191 N N . GLU A 1 279 ? 18.244 -12.786 33.999 1.00 89.00 279 GLU A N 1
ATOM 2192 C CA . GLU A 1 279 ? 18.574 -11.744 34.963 1.00 89.00 279 GLU A CA 1
ATOM 2193 C C . GLU A 1 279 ? 18.574 -10.359 34.287 1.00 89.00 279 GLU A C 1
ATOM 2195 O O . GLU A 1 279 ? 18.953 -10.208 33.125 1.00 89.00 279 GLU A O 1
ATOM 2200 N N . GLY A 1 280 ? 18.052 -9.347 34.983 1.00 84.50 280 GLY A N 1
ATOM 2201 C CA . GLY A 1 280 ? 17.908 -7.989 34.444 1.00 84.50 280 GLY A CA 1
ATOM 2202 C C . GLY A 1 280 ? 16.723 -7.765 33.488 1.00 84.50 280 GLY A C 1
ATOM 2203 O O . GLY A 1 280 ? 16.483 -6.627 33.075 1.00 84.50 280 GLY A O 1
ATOM 2204 N N . MET A 1 281 ? 15.933 -8.790 33.144 1.00 88.25 281 MET A N 1
ATOM 2205 C CA . MET A 1 281 ? 14.702 -8.600 32.362 1.00 88.25 281 MET A CA 1
ATOM 2206 C C . MET A 1 281 ? 13.525 -8.104 33.215 1.00 88.25 281 MET A C 1
ATOM 2208 O O . MET A 1 281 ? 13.297 -8.554 34.337 1.00 88.25 281 MET A O 1
ATOM 2212 N N . VAL A 1 282 ? 12.700 -7.231 32.633 1.00 85.25 282 VAL A N 1
ATOM 2213 C CA . VAL A 1 282 ? 11.497 -6.650 33.248 1.00 85.25 282 VAL A CA 1
ATOM 2214 C C . VAL A 1 282 ? 10.220 -7.129 32.558 1.00 85.25 282 VAL A C 1
ATOM 2216 O O . VAL A 1 282 ? 10.212 -7.380 31.351 1.00 85.25 282 VAL A O 1
ATOM 2219 N N . ASP A 1 283 ? 9.116 -7.225 33.308 1.00 86.38 283 ASP A N 1
ATOM 2220 C CA . ASP A 1 283 ? 7.799 -7.503 32.724 1.00 86.38 283 ASP A CA 1
ATOM 2221 C C . ASP A 1 283 ? 7.309 -6.275 31.936 1.00 86.38 283 ASP A C 1
ATOM 2223 O O . ASP A 1 283 ? 6.994 -5.214 32.480 1.00 86.38 283 ASP A O 1
ATOM 2227 N N . THR A 1 284 ? 7.264 -6.428 30.619 1.00 82.94 284 THR A N 1
ATOM 2228 C CA . THR A 1 284 ? 6.844 -5.406 29.658 1.00 82.94 284 THR A CA 1
ATOM 2229 C C . THR A 1 284 ? 5.331 -5.347 29.449 1.00 82.94 284 THR A C 1
ATOM 2231 O O . THR A 1 284 ? 4.847 -4.332 28.944 1.00 82.94 284 THR A O 1
ATOM 2234 N N . LEU A 1 285 ? 4.585 -6.396 29.824 1.00 77.12 285 LEU A N 1
ATOM 2235 C CA . LEU A 1 285 ? 3.131 -6.505 29.639 1.00 77.12 285 LEU A CA 1
ATOM 2236 C C . LEU A 1 285 ? 2.348 -6.164 30.915 1.00 77.12 285 LEU A C 1
ATOM 2238 O O . LEU A 1 285 ? 1.298 -5.520 30.847 1.00 77.12 285 LEU A O 1
ATOM 2242 N N . ASN A 1 286 ? 2.855 -6.570 32.078 1.00 78.69 286 ASN A N 1
ATOM 2243 C CA . ASN A 1 286 ? 2.237 -6.360 33.387 1.00 78.69 286 ASN A CA 1
ATOM 2244 C C . ASN A 1 286 ? 3.162 -5.540 34.287 1.00 78.69 286 ASN A C 1
ATOM 2246 O O . ASN A 1 286 ? 3.591 -5.990 35.350 1.00 78.69 286 ASN A O 1
ATOM 2250 N N . LYS A 1 287 ? 3.471 -4.315 33.854 1.00 81.38 287 LYS A N 1
ATOM 2251 C CA . LYS A 1 287 ? 4.312 -3.395 34.627 1.00 81.38 287 LYS A CA 1
ATOM 2252 C C . LYS A 1 287 ? 3.754 -3.228 36.039 1.00 81.38 287 LYS A C 1
ATOM 2254 O O . LYS A 1 287 ? 2.553 -3.005 36.210 1.00 81.38 287 LYS A O 1
ATOM 2259 N N . ARG A 1 288 ? 4.622 -3.345 37.042 1.00 85.88 288 ARG A N 1
ATOM 2260 C CA . ARG A 1 288 ? 4.284 -3.055 38.439 1.00 85.88 288 ARG A CA 1
ATOM 2261 C C . ARG A 1 288 ? 4.309 -1.551 38.683 1.00 85.88 288 ARG A C 1
ATOM 2263 O O . ARG A 1 288 ? 4.915 -0.803 37.919 1.00 85.88 288 ARG A O 1
ATOM 2270 N N . CYS A 1 289 ? 3.613 -1.130 39.729 1.00 84.88 289 CYS A N 1
ATOM 2271 C CA . CYS A 1 289 ? 3.659 0.232 40.230 1.00 84.88 289 CYS A CA 1
ATOM 2272 C C . CYS A 1 289 ? 5.104 0.607 40.575 1.00 84.88 289 CYS A C 1
ATOM 2274 O O . CYS A 1 289 ? 5.789 -0.155 41.247 1.00 84.88 289 CYS A O 1
ATOM 2276 N N . GLU A 1 290 ? 5.548 1.781 40.136 1.00 87.62 290 GLU A N 1
ATOM 2277 C CA . GLU A 1 290 ? 6.901 2.288 40.408 1.00 87.62 290 GLU A CA 1
ATOM 2278 C C . GLU A 1 290 ? 7.079 2.756 41.865 1.00 87.62 290 GLU A C 1
ATOM 2280 O O . GLU A 1 290 ? 8.191 3.063 42.283 1.00 87.62 290 GLU A O 1
ATOM 2285 N N . THR A 1 291 ? 6.000 2.824 42.651 1.00 85.56 291 THR A N 1
ATOM 2286 C CA . THR A 1 291 ? 6.067 3.135 44.086 1.00 85.56 291 THR A CA 1
ATOM 2287 C C . THR A 1 291 ? 6.810 2.029 44.828 1.00 85.56 291 THR A C 1
ATOM 2289 O O . THR A 1 291 ? 6.439 0.858 44.718 1.00 85.56 291 THR A O 1
ATOM 2292 N N . ALA A 1 292 ? 7.829 2.406 45.603 1.00 86.62 292 ALA A N 1
ATOM 2293 C CA . ALA A 1 292 ? 8.635 1.478 46.390 1.00 86.62 292 ALA A CA 1
ATOM 2294 C C . ALA A 1 292 ? 7.749 0.559 47.252 1.00 86.62 292 ALA A C 1
ATOM 2296 O O . ALA A 1 292 ? 6.782 1.004 47.867 1.00 86.62 292 ALA A O 1
ATOM 2297 N N . GLY A 1 293 ? 8.042 -0.744 47.237 1.00 84.12 293 GLY A N 1
ATOM 2298 C CA . GLY A 1 293 ? 7.269 -1.765 47.957 1.00 84.12 293 GLY A CA 1
ATOM 2299 C C . GLY A 1 293 ? 5.915 -2.137 47.334 1.00 84.12 293 GLY A C 1
ATOM 2300 O O . GLY A 1 293 ? 5.271 -3.080 47.791 1.00 84.12 293 GLY A O 1
ATOM 2301 N N . CYS A 1 294 ? 5.461 -1.468 46.269 1.00 82.56 294 CYS A N 1
ATOM 2302 C CA . CYS A 1 294 ? 4.166 -1.762 45.664 1.00 82.56 294 CYS A CA 1
ATOM 2303 C C . CYS A 1 294 ? 4.248 -2.888 44.622 1.00 82.56 294 CYS A C 1
ATOM 2305 O O . CYS A 1 294 ? 4.887 -2.770 43.579 1.00 82.56 294 CYS A O 1
ATOM 2307 N N . THR A 1 295 ? 3.512 -3.975 44.850 1.00 81.75 295 THR A N 1
ATOM 2308 C CA . THR A 1 295 ? 3.434 -5.121 43.923 1.00 81.75 295 THR A CA 1
ATOM 2309 C C . THR A 1 295 ? 2.275 -5.033 42.930 1.00 81.75 295 THR A C 1
ATOM 2311 O O . THR A 1 295 ? 2.166 -5.861 42.023 1.00 81.75 295 THR A O 1
ATOM 2314 N N . ARG A 1 296 ? 1.403 -4.026 43.073 1.00 83.75 296 ARG A N 1
ATOM 2315 C CA . ARG A 1 296 ? 0.201 -3.867 42.243 1.00 83.75 296 ARG A CA 1
ATOM 2316 C C . ARG A 1 296 ? 0.561 -3.518 40.805 1.00 83.75 296 ARG A C 1
ATOM 2318 O O . ARG A 1 296 ? 1.530 -2.809 40.544 1.00 83.75 296 ARG A O 1
ATOM 2325 N N . ARG A 1 297 ? -0.273 -3.963 39.865 1.00 84.56 297 ARG A N 1
ATOM 2326 C CA . ARG A 1 297 ? -0.144 -3.616 38.446 1.00 84.56 297 ARG A CA 1
ATOM 2327 C C . ARG A 1 297 ? -0.329 -2.111 38.242 1.00 84.56 297 ARG A C 1
ATOM 2329 O O . ARG A 1 297 ? -1.283 -1.521 38.750 1.00 84.56 297 ARG A O 1
ATOM 2336 N N . ALA A 1 298 ? 0.562 -1.510 37.466 1.00 86.94 298 ALA A N 1
ATOM 2337 C CA . ALA A 1 298 ? 0.428 -0.142 37.008 1.00 86.94 298 ALA A CA 1
ATOM 2338 C C . ALA A 1 298 ? -0.619 -0.059 35.885 1.00 86.94 298 ALA A C 1
ATOM 2340 O O . ALA A 1 298 ? -0.596 -0.842 34.932 1.00 86.94 298 ALA A O 1
ATOM 2341 N N . THR A 1 299 ? -1.530 0.905 35.996 1.00 89.00 299 THR A N 1
ATOM 2342 C CA . THR A 1 299 ? -2.595 1.202 35.018 1.00 89.00 299 THR A CA 1
ATOM 2343 C C . THR A 1 299 ? -2.757 2.702 34.755 1.00 89.00 299 THR A C 1
ATOM 2345 O O . THR A 1 299 ? -3.566 3.095 33.921 1.00 89.00 299 THR A O 1
ATOM 2348 N N . PHE A 1 300 ? -1.998 3.546 35.452 1.00 87.25 300 PHE A N 1
ATOM 2349 C CA . PHE A 1 300 ? -2.042 5.003 35.359 1.00 87.25 300 PHE A CA 1
ATOM 2350 C C . PHE A 1 300 ? -0.679 5.561 34.951 1.00 87.25 300 PHE A C 1
ATOM 2352 O O . PHE A 1 300 ? 0.358 4.985 35.294 1.00 87.25 300 PHE A O 1
ATOM 2359 N N . SER A 1 301 ? -0.666 6.676 34.223 1.00 87.56 301 SER A N 1
ATOM 2360 C CA . SER A 1 301 ? 0.559 7.422 33.924 1.00 87.56 301 SER A CA 1
ATOM 2361 C C . SER A 1 301 ? 0.856 8.523 34.940 1.00 87.56 301 SER A C 1
ATOM 2363 O O . SER A 1 301 ? -0.053 9.025 35.592 1.00 87.56 301 SER A O 1
ATOM 2365 N N . ARG A 1 302 ? 2.126 8.948 35.030 1.00 82.56 302 ARG A N 1
ATOM 2366 C CA . ARG A 1 302 ? 2.506 10.200 35.708 1.00 82.56 302 ARG A CA 1
ATOM 2367 C C . ARG A 1 302 ? 2.223 11.385 34.779 1.00 82.56 302 ARG A C 1
ATOM 2369 O O . ARG A 1 302 ? 3.004 11.651 33.866 1.00 82.56 302 ARG A O 1
ATOM 2376 N N . GLY A 1 303 ? 1.109 12.081 34.992 1.00 74.19 303 GLY A N 1
ATOM 2377 C CA . GLY A 1 303 ? 0.780 13.282 34.221 1.00 74.19 303 GLY A CA 1
ATOM 2378 C C . GLY A 1 303 ? 0.601 13.019 32.720 1.00 74.19 303 GLY A C 1
ATOM 2379 O O . GLY A 1 303 ? 0.149 11.949 32.297 1.00 74.19 303 GLY A O 1
ATOM 2380 N N . ALA A 1 304 ? 1.008 13.999 31.905 1.00 66.38 304 ALA A N 1
ATOM 2381 C CA . ALA A 1 304 ? 0.867 13.995 30.445 1.00 66.38 304 ALA A CA 1
ATOM 2382 C C . ALA A 1 304 ? 1.776 12.988 29.704 1.00 66.38 304 ALA A C 1
ATOM 2384 O O . ALA A 1 304 ? 1.617 12.778 28.497 1.00 66.38 304 ALA A O 1
ATOM 2385 N N . VAL A 1 305 ? 2.728 12.344 30.389 1.00 65.88 305 VAL A N 1
ATOM 2386 C CA . VAL A 1 305 ? 3.605 11.337 29.777 1.00 65.88 305 VAL A CA 1
ATOM 2387 C C . VAL A 1 305 ? 2.809 10.054 29.556 1.00 65.88 305 VAL A C 1
ATOM 2389 O O . VAL A 1 305 ? 2.358 9.431 30.508 1.00 65.88 305 VAL A O 1
ATOM 2392 N N . ARG A 1 306 ? 2.667 9.588 28.309 1.00 67.06 306 ARG A N 1
ATOM 2393 C CA . ARG A 1 306 ? 1.960 8.332 27.974 1.00 67.06 306 ARG A CA 1
ATOM 2394 C C . ARG A 1 306 ? 2.761 7.068 28.342 1.00 67.06 306 ARG A C 1
ATOM 2396 O O . ARG A 1 306 ? 2.987 6.202 27.499 1.00 67.06 306 ARG A O 1
ATOM 2403 N N . LYS A 1 307 ? 3.189 6.939 29.601 1.00 76.25 307 LYS A N 1
ATOM 2404 C CA . LYS A 1 307 ? 3.877 5.760 30.149 1.00 76.25 307 LYS A CA 1
ATOM 2405 C C . LYS A 1 307 ? 3.171 5.298 31.422 1.00 76.25 307 LYS A C 1
ATOM 2407 O O . LYS A 1 307 ? 3.048 6.063 32.370 1.00 76.25 307 LYS A O 1
ATOM 2412 N N . VAL A 1 308 ? 2.720 4.044 31.431 1.00 81.50 308 VAL A N 1
ATOM 2413 C CA . VAL A 1 308 ? 2.075 3.412 32.592 1.00 81.50 308 VAL A CA 1
ATOM 2414 C C . VAL A 1 308 ? 3.113 3.200 33.699 1.00 81.50 308 VAL A C 1
ATOM 2416 O O . VAL A 1 308 ? 4.134 2.561 33.441 1.00 81.50 308 VAL A O 1
ATOM 2419 N N . ALA A 1 309 ? 2.857 3.748 34.887 1.00 86.75 309 ALA A N 1
ATOM 2420 C CA . ALA A 1 309 ? 3.806 3.821 36.004 1.00 86.75 309 ALA A CA 1
ATOM 2421 C C . ALA A 1 309 ? 3.158 3.595 37.383 1.00 86.75 309 ALA A C 1
ATOM 2423 O O . ALA A 1 309 ? 3.800 3.075 38.289 1.00 86.75 309 ALA A O 1
ATOM 2424 N N . LEU A 1 310 ? 1.884 3.956 37.557 1.00 88.31 310 LEU A N 1
ATOM 2425 C CA . LEU A 1 310 ? 1.211 3.972 38.858 1.00 88.31 310 LEU A CA 1
ATOM 2426 C C . LEU A 1 310 ? 0.017 3.015 38.877 1.00 88.31 310 LEU A C 1
ATOM 2428 O O . LEU A 1 310 ? -0.663 2.827 37.866 1.00 88.31 310 LEU A O 1
ATOM 2432 N N . CYS A 1 311 ? -0.250 2.387 40.020 1.00 90.06 311 CYS A N 1
ATOM 2433 C CA . CYS A 1 311 ? -1.482 1.630 40.246 1.00 90.06 311 CYS A CA 1
ATOM 2434 C C . CYS A 1 311 ? -2.611 2.562 40.714 1.00 90.06 311 CYS A C 1
ATOM 2436 O O . CYS A 1 311 ? -2.376 3.728 41.021 1.00 90.06 311 CYS A O 1
ATOM 2438 N N . GLY A 1 312 ? -3.840 2.050 40.814 1.00 89.06 312 GLY A N 1
ATOM 2439 C CA . GLY A 1 312 ? -4.993 2.857 41.237 1.00 89.06 312 GLY A CA 1
ATOM 2440 C C . GLY A 1 312 ? -4.893 3.474 42.636 1.00 89.06 312 GLY A C 1
ATOM 2441 O O . GLY A 1 312 ? -5.563 4.468 42.881 1.00 89.06 312 GLY A O 1
ATOM 2442 N N . GLN A 1 313 ? -4.050 2.931 43.521 1.00 90.25 313 GLN A N 1
ATOM 2443 C CA . GLN A 1 313 ? -3.797 3.500 44.853 1.00 90.25 313 GLN A CA 1
ATOM 2444 C C . GLN A 1 313 ? -2.721 4.582 44.872 1.00 90.25 313 GLN A C 1
ATOM 2446 O O . GLN A 1 313 ? -2.712 5.407 45.772 1.00 90.25 313 GLN A O 1
ATOM 2451 N N . HIS A 1 314 ? -1.818 4.579 43.895 1.00 91.19 314 HIS A N 1
ATOM 2452 C CA . HIS A 1 314 ? -0.717 5.537 43.823 1.00 91.19 314 HIS A CA 1
ATOM 2453 C C . HIS A 1 314 ? -0.905 6.539 42.685 1.00 91.19 314 HIS A C 1
ATOM 2455 O O . HIS A 1 314 ? 0.046 7.208 42.294 1.00 91.19 314 HIS A O 1
ATOM 2461 N N . LYS A 1 315 ? -2.115 6.623 42.121 1.00 89.50 315 LYS A N 1
ATOM 2462 C CA . LYS A 1 315 ? -2.455 7.639 41.128 1.00 89.50 315 LYS A CA 1
ATOM 2463 C C . LYS A 1 315 ? -2.515 9.011 41.806 1.00 89.50 315 LYS A C 1
ATOM 2465 O O . LYS A 1 315 ? -2.989 9.138 42.928 1.00 89.50 315 LYS A O 1
ATOM 2470 N N . THR A 1 316 ? -2.073 10.029 41.092 1.00 86.12 316 THR A N 1
ATOM 2471 C CA . THR A 1 316 ? -2.273 11.440 41.439 1.00 86.12 316 THR A CA 1
ATOM 2472 C C . THR A 1 316 ? -3.494 11.995 40.706 1.00 86.12 316 THR A C 1
ATOM 2474 O O . THR A 1 316 ? -3.987 11.372 39.764 1.00 86.12 316 THR A O 1
ATOM 2477 N N . GLU A 1 317 ? -3.960 13.186 41.074 1.00 84.25 317 GLU A N 1
ATOM 2478 C CA . GLU A 1 317 ? -5.050 13.873 40.356 1.00 84.25 317 GLU A CA 1
ATOM 2479 C C . GLU A 1 317 ? -4.725 14.116 38.875 1.00 84.25 317 GLU A C 1
ATOM 2481 O O . GLU A 1 317 ? -5.598 14.059 38.017 1.00 84.25 317 GLU A O 1
ATOM 2486 N N . GLN A 1 318 ? -3.441 14.294 38.555 1.00 84.25 318 GLN A N 1
ATOM 2487 C CA . GLN A 1 318 ? -2.956 14.471 37.185 1.00 84.25 318 GLN A CA 1
ATOM 2488 C C . GLN A 1 318 ? -2.745 13.143 36.435 1.00 84.25 318 GLN A C 1
ATOM 2490 O O . GLN A 1 318 ? -2.317 13.140 35.280 1.00 84.25 318 GLN A O 1
ATOM 2495 N N . SER A 1 319 ? -2.972 11.995 37.077 1.00 85.88 319 SER A N 1
ATOM 2496 C CA . SER A 1 319 ? -2.699 10.690 36.478 1.00 85.88 319 SER A CA 1
ATOM 2497 C C . SER A 1 319 ? -3.785 10.268 35.491 1.00 85.88 319 SER A C 1
ATOM 2499 O O . SER A 1 319 ? -4.968 10.230 35.820 1.00 85.88 319 SER A O 1
ATOM 2501 N N . ILE A 1 320 ? -3.378 9.861 34.287 1.00 81.38 320 ILE A N 1
ATOM 2502 C CA . ILE A 1 320 ? -4.299 9.450 33.221 1.00 81.38 320 ILE A CA 1
ATOM 2503 C C . ILE A 1 320 ? -4.431 7.926 33.232 1.00 81.38 320 ILE A C 1
ATOM 2505 O O . ILE A 1 320 ? -3.432 7.205 33.280 1.00 81.38 320 ILE A O 1
ATOM 2509 N N . TYR A 1 321 ? -5.666 7.419 33.187 1.00 81.62 321 TYR A N 1
ATOM 2510 C CA . TYR A 1 321 ? -5.924 5.986 33.050 1.00 81.62 321 TYR A CA 1
ATOM 2511 C C . TYR A 1 321 ? -5.501 5.486 31.664 1.00 81.62 321 TYR A C 1
ATOM 2513 O O . TYR A 1 321 ? -5.895 6.043 30.639 1.00 81.62 321 TYR A O 1
ATOM 2521 N N . MET A 1 322 ? -4.718 4.409 31.634 1.00 73.69 322 MET A N 1
ATOM 2522 C CA . MET A 1 322 ? -4.167 3.825 30.415 1.00 73.69 322 MET A CA 1
ATOM 2523 C C . MET A 1 322 ? -4.721 2.403 30.251 1.00 73.69 322 MET A C 1
ATOM 2525 O O . MET A 1 322 ? -4.305 1.484 30.959 1.00 73.69 322 MET A O 1
ATOM 2529 N N . MET A 1 323 ? -5.667 2.209 29.322 1.00 57.38 323 MET A N 1
ATOM 2530 C CA . MET A 1 323 ? -6.095 0.863 28.913 1.00 57.38 323 MET A CA 1
ATOM 2531 C C . MET A 1 323 ? -4.941 0.166 28.182 1.00 57.38 323 MET A C 1
ATOM 2533 O O . MET A 1 323 ? -4.401 0.721 27.222 1.00 57.38 323 MET A O 1
ATOM 2537 N N . ASN A 1 324 ? -4.578 -1.032 28.650 1.00 48.22 324 ASN A N 1
ATOM 2538 C CA . ASN A 1 324 ? -3.644 -1.930 27.960 1.00 48.22 324 ASN A CA 1
ATOM 2539 C C . ASN A 1 324 ? -4.295 -2.590 26.742 1.00 48.22 324 ASN A C 1
ATOM 2541 O O . ASN A 1 324 ? -5.491 -2.948 26.839 1.00 48.22 324 ASN A O 1
#

Secondary structure (DSSP, 8-state):
---GGGPPTT---TTS---SSTT--SPP-EE-TT--S--B-TTTPPTT-EE-SS---SSTT--SPP-EE-TT--S--B-TTSPPTT-EESSS---SSTT--S---EE-GGGTT-SS---B-GGGPPTT-EETTSPBPSSTT--SBP-EE-TT--S--B-TTSPPTT-EESSS---SSTT--SPP-EE-TTS-S--B-STTPPTT-EE----PBP-STT--SBP-EE-TT--S--B-STT--TT-EESSPPPSSTT--SPP-EEETT--S-SB-STTPPTTEEESSSPBPSSTT--SBP-EESTTS--EEE-TTS--TTPPB---

Radius of gyration: 28.52 Å; Cα contacts (8 Å, |Δi|>4): 641; chains: 1; bounding box: 47×66×83 Å

Solvent-accessible surface area (backbone atoms only — not comparable to full-atom values): 18891 Å² total; per-residue (Å²): 140,74,56,88,92,65,64,55,95,89,68,74,64,86,86,60,70,47,17,74,54,86,95,38,80,48,64,28,30,19,27,48,83,95,50,66,75,32,44,17,22,91,90,66,48,56,92,80,46,36,73,49,65,61,71,50,17,73,53,88,93,42,82,48,60,31,34,20,25,50,84,93,49,75,64,37,43,17,21,91,89,65,51,58,91,81,50,37,65,42,69,61,78,51,19,63,54,83,94,42,87,40,64,39,41,24,31,46,70,92,47,47,84,47,90,80,57,75,23,23,14,83,90,67,55,54,93,78,46,41,58,49,81,48,55,45,19,73,55,85,95,38,85,46,60,21,29,19,26,51,87,90,49,72,63,30,43,17,19,90,91,65,49,58,93,80,47,40,61,45,66,62,74,46,17,70,56,86,94,42,74,45,62,34,38,19,27,47,84,93,51,85,66,48,39,20,17,85,88,66,55,56,93,83,48,38,74,55,65,88,69,47,53,20,71,54,86,94,43,88,45,58,24,49,18,20,53,79,96,49,80,66,37,37,19,18,80,92,66,51,55,92,79,42,26,64,46,63,75,45,17,73,51,87,94,39,70,47,66,26,28,19,26,50,80,95,56,84,59,38,42,17,19,86,91,63,51,56,89,82,47,40,56,59,74,69,36,47,18,71,55,87,93,44,80,49,58,30,40,17,15,68,40,92,49,98,47,73,34,19,16,90,88,66,52,55,94,63,33,41,81,52,87,130

InterPro domains:
  IPR036290 Phenylalanine zipper superfamily [G3DSA:6.10.140.110] (33-97)
  IPR036290 Phenylalanine zipper superfamily [G3DSA:6.10.140.110] (155-208)
  IPR036290 Phenylalanine zipper superfamily [G3DSA:6.10.140.110] (230-293)
  IPR043822 EsV-1-7 cysteine-rich motif [PF19114] (2-15)
  IPR043822 EsV-1-7 cysteine-rich motif [PF19114] (19-52)
  IPR043822 EsV-1-7 cysteine-rich motif [PF19114] (57-91)
  IPR043822 EsV-1-7 cysteine-rich motif [PF19114] (95-132)
  IPR043822 EsV-1-7 cysteine-rich motif [PF19114] (137-171)
  IPR043822 EsV-1-7 cysteine-rich motif [PF19114] (175-206)
  IPR043822 EsV-1-7 cysteine-rich motif [PF19114] (214-245)
  IPR043822 EsV-1-7 cysteine-rich motif [PF19114] (251-283)
  IPR043822 EsV-1-7 cysteine-rich motif [PF19114] (289-317)
  IPR043822 EsV-1-7 cysteine-rich motif [SM01425] (19-56)
  IPR043822 EsV-1-7 cysteine-rich motif [SM01425] (57-94)
  IPR043822 EsV-1-7 cysteine-rich motif [SM01425] (95-136)
  IPR043822 EsV-1-7 cysteine-rich motif [SM01425] (137-174)
  IPR043822 EsV-1-7 cysteine-rich motif [SM01425] (175-212)
  IPR043822 EsV-1-7 cysteine-rich motif [SM01425] (214-250)
  IPR043822 EsV-1-7 cysteine-rich motif [SM01425] (251-288)
  IPR043822 EsV-1-7 cysteine-rich motif [SM01425] (289-323)

Sequence (324 aa):
MYCAQHQQEGMVNVRKRTCQYPACQTLPTFNFQGQGAGRFCAKHKQPGMIDVANKKCEAPGCLKQPFFNYEGETKGKFCSNHRVEGMVDVKNKRCAVHGCKGWPHWNYPQLAKDPTALRVCSMHKQPGMINVTKVVCEMPDCERRALYNFVGEVAGRYCNSHKEKGMVDVKSKRCEYQGCFQAPGFNFEDQNGAKFCKVHKLKGMVSKKFKPRCQAFGCEKNAGFNFPGEKTKKFCADHKLDNMVSAGKVCEFMYCNVKPSFNFYG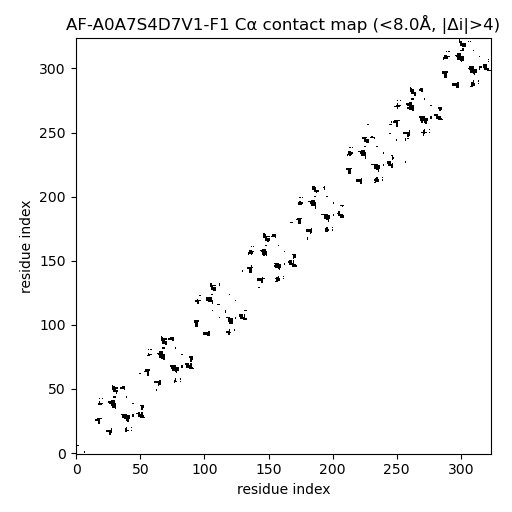ISGGRFCAAHRLEGMVDTLNKRCETAGCTRRATFSRGAVRKVALCGQHKTEQSIYMMN

Organism: Heterosigma akashiwo (NCBI:txid2829)